Protein AF-A0A1B9YZN7-F1 (afdb_monomer)

Structure (mmCIF, N/CA/C/O backbone):
data_AF-A0A1B9YZN7-F1
#
_entry.id   AF-A0A1B9YZN7-F1
#
loop_
_atom_site.group_PDB
_atom_site.id
_atom_site.type_symbol
_atom_site.label_atom_id
_atom_site.label_alt_id
_atom_site.label_comp_id
_atom_site.label_asym_id
_atom_site.label_entity_id
_atom_site.label_seq_id
_atom_site.pdbx_PDB_ins_code
_atom_site.Cartn_x
_atom_site.Cartn_y
_atom_site.Cartn_z
_atom_site.occupancy
_atom_site.B_iso_or_equiv
_atom_site.auth_seq_id
_atom_site.auth_comp_id
_atom_site.auth_asym_id
_atom_site.auth_atom_id
_atom_site.pdbx_PDB_model_num
ATOM 1 N N . MET A 1 1 ? 17.356 -15.805 1.451 1.00 76.44 1 MET A N 1
ATOM 2 C CA . MET A 1 1 ? 18.321 -15.238 0.480 1.00 76.44 1 MET A CA 1
ATOM 3 C C . MET A 1 1 ? 18.837 -16.274 -0.509 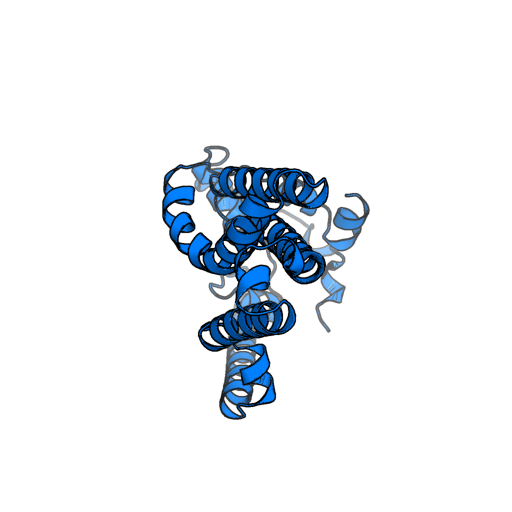1.00 76.44 1 MET A C 1
ATOM 5 O O . MET A 1 1 ? 18.525 -16.125 -1.678 1.00 76.44 1 MET A O 1
ATOM 9 N N . ALA A 1 2 ? 19.522 -17.347 -0.085 1.00 84.75 2 ALA A N 1
ATOM 10 C CA . ALA A 1 2 ? 19.992 -18.393 -1.012 1.00 84.75 2 ALA A CA 1
ATOM 11 C C . ALA A 1 2 ? 18.861 -19.012 -1.863 1.00 84.75 2 ALA A C 1
ATOM 13 O O . ALA A 1 2 ? 18.991 -19.108 -3.077 1.00 84.75 2 ALA A O 1
ATOM 14 N N . ALA A 1 3 ? 17.711 -19.319 -1.249 1.00 86.31 3 ALA A N 1
ATOM 15 C CA . ALA A 1 3 ? 16.525 -19.787 -1.973 1.00 86.31 3 ALA A CA 1
ATOM 16 C C . ALA A 1 3 ? 16.038 -18.788 -3.044 1.00 86.31 3 ALA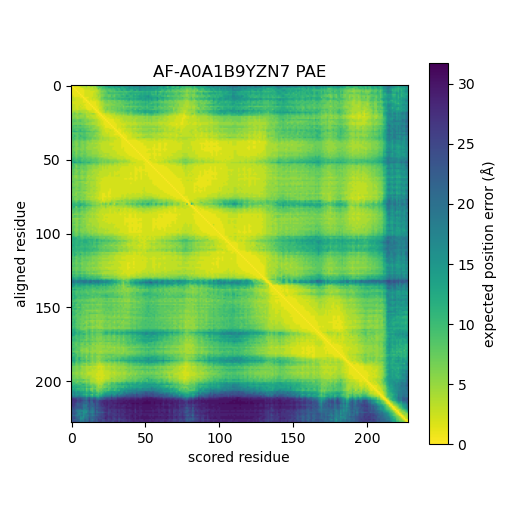 A C 1
ATOM 18 O O . ALA A 1 3 ? 15.678 -19.192 -4.142 1.00 86.31 3 ALA A O 1
ATOM 19 N N . CYS A 1 4 ? 16.086 -17.483 -2.761 1.00 78.94 4 CYS A N 1
ATOM 20 C CA . CYS A 1 4 ? 15.681 -16.454 -3.718 1.00 78.94 4 CYS A CA 1
ATOM 21 C C . CYS A 1 4 ? 16.637 -16.388 -4.915 1.00 78.94 4 CYS A C 1
ATOM 23 O O . CYS A 1 4 ? 16.181 -16.270 -6.041 1.00 78.94 4 CYS A O 1
ATOM 25 N N . VAL A 1 5 ? 17.947 -16.530 -4.695 1.00 83.50 5 VAL A N 1
ATOM 26 C CA . VAL A 1 5 ? 18.934 -16.584 -5.789 1.00 83.50 5 VAL A CA 1
ATOM 27 C C . VAL A 1 5 ? 18.731 -17.819 -6.666 1.00 83.50 5 VAL A C 1
ATOM 29 O O . VAL A 1 5 ? 18.842 -17.733 -7.883 1.00 83.50 5 VAL A O 1
ATOM 32 N N . ILE A 1 6 ? 18.388 -18.962 -6.070 1.00 82.88 6 ILE A N 1
ATOM 33 C CA . ILE A 1 6 ? 18.096 -20.188 -6.826 1.00 82.88 6 ILE A CA 1
ATOM 34 C C . ILE A 1 6 ? 16.842 -20.010 -7.694 1.00 82.88 6 ILE A C 1
ATOM 36 O O . ILE A 1 6 ? 16.842 -20.403 -8.856 1.00 82.88 6 ILE A O 1
ATOM 40 N N . VAL A 1 7 ? 15.784 -19.407 -7.143 1.00 81.06 7 VAL A N 1
ATOM 41 C CA . VAL A 1 7 ? 14.492 -19.252 -7.832 1.00 81.06 7 VAL A CA 1
ATOM 42 C C . VAL A 1 7 ? 14.519 -18.132 -8.876 1.00 81.06 7 VAL A C 1
ATOM 44 O O . VAL A 1 7 ? 14.006 -18.308 -9.979 1.00 81.06 7 VAL A O 1
ATOM 47 N N . PHE A 1 8 ? 15.105 -16.983 -8.540 1.00 74.06 8 PHE A N 1
ATOM 48 C CA . PHE A 1 8 ? 15.061 -15.766 -9.357 1.00 74.06 8 PHE A CA 1
ATOM 49 C C . PHE A 1 8 ? 16.351 -15.511 -10.152 1.00 74.06 8 PHE A C 1
ATOM 51 O O . PHE A 1 8 ? 16.378 -14.634 -11.011 1.00 74.06 8 PHE A O 1
ATOM 58 N N . GLY A 1 9 ? 17.404 -16.296 -9.917 1.00 78.12 9 GLY A N 1
ATOM 59 C CA . GLY A 1 9 ? 18.693 -16.179 -10.595 1.00 78.12 9 GLY A CA 1
ATOM 60 C C . GLY A 1 9 ? 19.709 -15.301 -9.861 1.00 78.12 9 GLY A C 1
ATOM 61 O O . GLY A 1 9 ? 19.439 -14.683 -8.830 1.00 78.12 9 GLY A O 1
ATOM 62 N N . THR A 1 10 ? 20.919 -15.244 -10.416 1.00 80.44 10 THR A N 1
ATOM 63 C CA . THR A 1 10 ? 22.083 -14.548 -9.840 1.00 80.44 10 THR A CA 1
ATOM 64 C C . THR A 1 10 ? 21.915 -13.030 -9.759 1.00 80.44 10 THR A C 1
ATOM 66 O O . THR A 1 10 ? 22.462 -12.415 -8.846 1.00 80.44 10 THR A O 1
ATOM 69 N N . ASN A 1 11 ? 21.104 -12.437 -10.641 1.00 74.31 11 ASN A N 1
ATOM 70 C CA . ASN A 1 11 ? 20.822 -10.997 -10.649 1.00 74.31 11 ASN A CA 1
ATOM 71 C C . ASN A 1 11 ? 19.900 -10.540 -9.510 1.00 74.31 11 ASN A C 1
ATOM 73 O O . ASN A 1 11 ? 19.873 -9.356 -9.192 1.00 74.31 11 ASN A O 1
ATOM 77 N N . PHE A 1 12 ? 19.243 -11.469 -8.806 1.00 76.62 12 PHE A N 1
ATOM 78 C CA . PHE A 1 12 ? 18.335 -11.142 -7.707 1.00 76.62 12 PHE A CA 1
ATOM 79 C C . PHE A 1 12 ? 18.976 -10.253 -6.628 1.00 76.62 12 PHE A C 1
ATOM 81 O O . PHE A 1 12 ? 18.352 -9.308 -6.159 1.00 76.62 12 PHE A O 1
ATOM 88 N N . ILE A 1 13 ? 20.218 -10.542 -6.217 1.00 83.69 13 ILE A N 1
ATOM 89 C CA . ILE A 1 13 ? 20.899 -9.761 -5.169 1.00 83.69 13 ILE A CA 1
ATOM 90 C C . ILE A 1 13 ? 21.306 -8.370 -5.676 1.00 83.69 13 ILE A C 1
ATOM 92 O O . ILE A 1 13 ? 20.974 -7.399 -4.997 1.00 83.69 13 ILE A O 1
ATOM 96 N N . PRO A 1 14 ? 21.975 -8.231 -6.840 1.00 78.56 14 PRO A N 1
ATOM 97 C CA . PRO A 1 14 ? 22.220 -6.923 -7.444 1.00 78.56 14 PRO A CA 1
ATOM 98 C C . PRO A 1 14 ? 20.962 -6.073 -7.640 1.00 78.56 14 PRO A C 1
ATOM 100 O O . PRO A 1 14 ? 21.033 -4.862 -7.460 1.00 78.56 14 PRO A O 1
ATOM 103 N N . ASP A 1 15 ? 19.831 -6.681 -7.994 1.00 77.19 15 ASP A N 1
ATOM 104 C CA . ASP A 1 15 ? 18.572 -5.959 -8.209 1.00 77.19 15 ASP A CA 1
ATOM 105 C C . ASP A 1 15 ? 17.922 -5.560 -6.876 1.00 77.19 15 ASP A C 1
ATOM 107 O O . ASP A 1 15 ? 17.418 -4.448 -6.728 1.00 77.19 15 ASP A O 1
ATOM 111 N N . LEU A 1 16 ? 18.009 -6.419 -5.853 1.00 81.38 16 LEU A N 1
ATOM 112 C CA . LEU A 1 16 ? 17.557 -6.100 -4.496 1.00 81.38 16 LEU A CA 1
ATOM 113 C C . LEU A 1 16 ? 18.374 -4.962 -3.864 1.00 81.38 16 LEU A C 1
ATOM 115 O O . LEU A 1 16 ? 17.828 -4.142 -3.126 1.00 81.38 16 LEU A O 1
ATOM 119 N N . LEU A 1 17 ? 19.678 -4.932 -4.143 1.00 84.69 17 LEU A N 1
ATOM 120 C CA . LEU A 1 17 ? 20.631 -3.940 -3.641 1.00 84.69 17 LEU A CA 1
ATOM 121 C C . LEU A 1 17 ? 20.874 -2.794 -4.630 1.00 84.69 17 LEU A C 1
ATOM 123 O O . LEU A 1 17 ?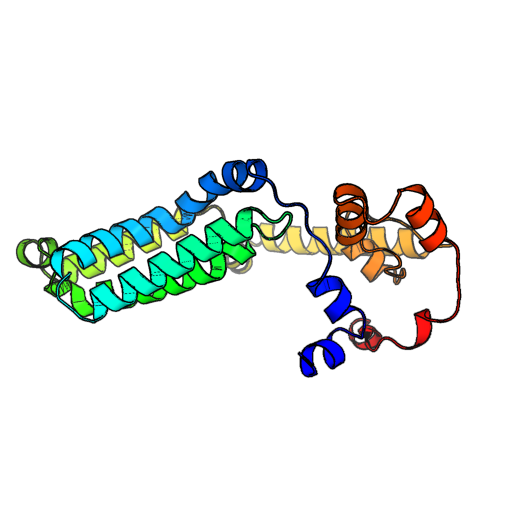 21.824 -2.029 -4.445 1.00 84.69 17 LEU A O 1
ATOM 127 N N . ALA A 1 18 ? 20.048 -2.676 -5.674 1.00 82.62 18 ALA A N 1
ATOM 128 C CA . ALA A 1 18 ? 20.167 -1.594 -6.634 1.00 82.62 18 ALA A CA 1
ATOM 129 C C . ALA A 1 18 ? 20.114 -0.243 -5.896 1.00 82.62 18 ALA A C 1
ATOM 131 O O . ALA A 1 18 ? 19.312 -0.079 -4.964 1.00 82.62 18 ALA A O 1
ATOM 132 N N . PRO A 1 19 ? 20.985 0.717 -6.264 1.00 86.81 19 PRO A N 1
ATOM 133 C CA . PRO A 1 19 ? 20.952 2.040 -5.662 1.00 86.81 19 PRO A CA 1
ATOM 134 C C . PRO A 1 19 ? 19.576 2.663 -5.893 1.00 86.81 19 PRO A C 1
ATOM 136 O O . PRO A 1 19 ? 18.916 2.362 -6.882 1.00 86.81 19 PRO A O 1
ATOM 139 N N . ARG A 1 20 ? 19.139 3.506 -4.956 1.00 87.69 20 ARG A N 1
ATOM 140 C CA . ARG A 1 20 ? 17.857 4.204 -5.053 1.00 87.69 20 ARG A CA 1
ATOM 141 C C . ARG A 1 20 ? 18.035 5.690 -4.849 1.00 87.69 20 ARG A C 1
ATOM 143 O O . ARG A 1 20 ? 18.782 6.115 -3.965 1.00 87.69 20 ARG A O 1
ATOM 150 N N . GLN A 1 21 ? 17.287 6.471 -5.606 1.00 91.94 21 GLN A N 1
ATOM 151 C CA . GLN A 1 21 ? 17.069 7.873 -5.340 1.00 91.94 21 GLN A CA 1
ATOM 152 C C . GLN A 1 21 ? 16.159 8.019 -4.115 1.00 91.94 21 GLN A C 1
ATOM 154 O O . GLN A 1 21 ? 15.051 7.478 -4.060 1.00 91.94 21 GLN A O 1
ATOM 159 N N . PHE A 1 22 ? 16.633 8.793 -3.140 1.00 92.19 22 PHE A N 1
ATOM 160 C CA . PHE A 1 22 ? 15.867 9.176 -1.961 1.00 92.19 22 PHE A CA 1
ATOM 161 C C . PHE A 1 22 ? 15.458 10.643 -2.074 1.00 92.19 22 PHE A C 1
ATOM 163 O O . PHE A 1 22 ? 16.312 11.514 -2.241 1.00 92.19 22 PHE A O 1
ATOM 170 N N . ALA A 1 23 ? 14.159 10.931 -1.989 1.00 92.31 23 ALA A N 1
ATOM 171 C CA . ALA A 1 23 ? 13.648 12.294 -2.098 1.00 92.31 23 ALA A CA 1
ATOM 172 C C . ALA A 1 23 ? 12.400 12.522 -1.236 1.00 92.31 23 ALA A C 1
ATOM 174 O O . ALA A 1 23 ? 11.544 11.652 -1.102 1.00 92.31 23 ALA A O 1
ATOM 175 N N . TRP A 1 24 ? 12.258 13.735 -0.698 1.00 93.94 24 TRP A N 1
ATOM 176 C CA . TRP A 1 24 ? 11.063 14.144 0.051 1.00 93.94 24 TRP A CA 1
ATOM 177 C C . TRP A 1 24 ? 9.808 14.245 -0.820 1.00 93.94 24 TRP A C 1
ATOM 179 O O . TRP A 1 24 ? 8.705 13.975 -0.346 1.00 93.94 24 TRP A O 1
ATOM 189 N N . SER A 1 25 ? 9.962 14.590 -2.101 1.00 92.75 25 SER A N 1
ATOM 190 C CA . SER A 1 25 ? 8.862 14.610 -3.073 1.00 92.75 25 SER A CA 1
ATOM 191 C C . SER A 1 25 ? 8.163 13.251 -3.173 1.00 92.75 25 SER A C 1
ATOM 193 O O . SER A 1 25 ? 6.937 13.195 -3.288 1.00 92.75 25 SER A O 1
ATOM 195 N N . ASN A 1 26 ? 8.915 12.155 -3.036 1.00 91.44 26 ASN A N 1
ATOM 196 C CA . ASN A 1 26 ? 8.366 10.803 -3.012 1.00 91.44 26 ASN A CA 1
ATOM 197 C C . ASN A 1 26 ? 7.421 10.608 -1.818 1.00 91.44 26 ASN A C 1
ATOM 199 O O . ASN A 1 26 ? 6.335 10.074 -1.981 1.00 91.44 26 ASN A O 1
ATOM 203 N N . VAL A 1 27 ? 7.752 11.123 -0.633 1.00 91.81 27 VAL A N 1
ATOM 204 C CA . VAL A 1 27 ? 6.861 11.041 0.537 1.00 91.81 27 VAL A CA 1
ATOM 205 C C . VAL A 1 27 ? 5.589 11.870 0.328 1.00 91.81 27 VAL A C 1
ATOM 207 O O . VAL A 1 27 ? 4.482 11.391 0.583 1.00 91.81 27 VAL A O 1
ATOM 210 N N . LEU A 1 28 ? 5.724 13.101 -0.175 1.00 91.50 28 LEU A N 1
ATOM 211 C CA . LEU A 1 28 ? 4.594 14.018 -0.370 1.00 91.50 28 LEU A CA 1
ATOM 212 C C . LEU A 1 28 ? 3.568 13.480 -1.373 1.00 91.50 28 LEU A C 1
ATOM 214 O O . LEU A 1 28 ? 2.365 13.569 -1.129 1.00 91.50 28 LEU A O 1
ATOM 218 N N . THR A 1 29 ? 4.032 12.866 -2.464 1.00 89.31 29 THR A N 1
ATOM 219 C CA . THR A 1 29 ? 3.146 12.232 -3.456 1.00 89.31 29 THR A CA 1
ATOM 220 C C . THR A 1 29 ? 2.417 11.007 -2.899 1.00 89.31 29 THR A C 1
ATOM 222 O O . THR A 1 29 ? 1.352 10.648 -3.403 1.00 89.31 29 THR A O 1
ATOM 225 N N . GLN A 1 30 ? 2.940 10.387 -1.834 1.00 90.19 30 GLN A N 1
ATOM 226 C CA . GLN A 1 30 ? 2.390 9.156 -1.268 1.00 90.19 30 GLN A CA 1
ATOM 227 C C . GLN A 1 30 ? 1.490 9.355 -0.045 1.00 90.19 30 GLN A C 1
ATOM 229 O O . GLN A 1 30 ? 0.655 8.493 0.235 1.00 90.19 30 GLN A O 1
ATOM 234 N N . ILE A 1 31 ? 1.576 10.494 0.649 1.00 89.50 31 ILE A N 1
ATOM 235 C CA . ILE A 1 31 ? 0.751 10.799 1.835 1.00 89.50 31 ILE A CA 1
ATOM 236 C C . ILE A 1 31 ? -0.745 10.609 1.571 1.00 89.50 31 ILE A C 1
ATOM 238 O O . ILE A 1 31 ? -1.451 10.040 2.407 1.00 89.50 31 ILE A O 1
ATOM 242 N N . GLY A 1 32 ? -1.223 11.010 0.389 1.00 88.06 32 GLY A N 1
ATOM 243 C CA . GLY A 1 32 ? -2.623 10.842 -0.001 1.00 88.06 32 GLY A CA 1
ATOM 244 C C . GLY A 1 32 ? -3.083 9.383 0.037 1.00 88.06 32 GLY A C 1
ATOM 245 O O . GLY A 1 32 ? -4.261 9.111 0.249 1.00 88.06 32 GLY A O 1
ATOM 246 N N . TYR A 1 33 ? -2.176 8.416 -0.084 1.00 87.25 33 TYR A N 1
ATOM 247 C CA . TYR A 1 33 ? -2.514 7.001 0.001 1.00 87.25 33 TYR A CA 1
ATOM 248 C C . TYR A 1 33 ? -2.668 6.474 1.437 1.00 87.25 33 TYR A C 1
ATOM 250 O O . TYR A 1 33 ? -3.125 5.342 1.600 1.00 87.25 33 TYR A O 1
ATOM 258 N N . LEU A 1 34 ? -2.363 7.251 2.483 1.00 89.62 34 LEU A N 1
ATOM 259 C CA . LEU A 1 34 ? -2.697 6.858 3.862 1.00 89.62 34 LEU A CA 1
ATOM 260 C C . LEU A 1 34 ? -4.205 6.878 4.126 1.00 89.62 34 LEU A C 1
ATOM 262 O O . LEU A 1 34 ? -4.671 6.174 5.020 1.00 89.62 34 LEU A O 1
ATOM 266 N N . GLN A 1 35 ? -4.989 7.599 3.314 1.00 90.25 35 GLN A N 1
ATOM 267 C CA . GLN A 1 35 ? -6.453 7.617 3.429 1.00 90.25 35 GLN A CA 1
ATOM 268 C C . GLN A 1 35 ? -7.071 6.209 3.351 1.00 90.25 35 GLN A C 1
ATOM 270 O O . GLN A 1 35 ? -8.111 5.947 3.950 1.00 90.25 35 GLN A O 1
ATOM 275 N N . TRP A 1 36 ? -6.402 5.278 2.661 1.00 87.31 36 TRP A N 1
ATOM 276 C CA . TRP A 1 36 ? -6.833 3.885 2.525 1.00 87.31 36 TRP A CA 1
ATOM 277 C C . TRP A 1 36 ? -6.758 3.117 3.852 1.00 87.31 36 TRP A C 1
ATOM 279 O O . TRP A 1 36 ? -7.532 2.189 4.061 1.00 87.31 36 TRP A O 1
ATOM 289 N N . SER A 1 37 ? -5.886 3.548 4.765 1.00 92.00 37 SER A N 1
ATOM 290 C CA . SER A 1 37 ? -5.697 2.972 6.101 1.00 92.00 37 SER A CA 1
ATOM 291 C C . SER A 1 37 ? -6.343 3.808 7.214 1.00 92.00 37 SER A C 1
ATOM 293 O O . SER A 1 37 ? -6.392 3.369 8.363 1.00 92.00 37 SER A O 1
ATOM 295 N N . ALA A 1 38 ? -6.850 5.004 6.894 1.00 93.25 38 ALA A N 1
ATOM 296 C CA . ALA A 1 38 ? -7.320 5.976 7.879 1.00 93.25 38 ALA A CA 1
ATOM 297 C C . ALA A 1 38 ? -8.483 5.452 8.731 1.00 93.25 38 ALA A C 1
ATOM 299 O O . ALA A 1 38 ? -8.447 5.587 9.949 1.00 93.25 38 ALA A O 1
ATOM 300 N N . LEU A 1 39 ? -9.483 4.803 8.121 1.00 95.62 39 LEU A N 1
ATOM 301 C CA . LEU A 1 39 ? -10.617 4.247 8.867 1.00 95.62 39 LEU A CA 1
ATOM 302 C C . LEU A 1 39 ? -10.162 3.194 9.888 1.00 95.62 39 LEU A C 1
ATOM 304 O O . LEU A 1 39 ? -10.563 3.250 11.048 1.00 95.62 39 LEU A O 1
ATOM 308 N N . ALA A 1 40 ? -9.293 2.268 9.473 1.00 96.50 40 ALA A N 1
ATOM 309 C CA . ALA A 1 40 ? -8.748 1.243 10.357 1.00 96.50 40 ALA A CA 1
ATOM 310 C C . ALA A 1 40 ? -7.969 1.865 11.525 1.00 96.50 40 ALA A C 1
ATOM 312 O O . ALA A 1 40 ? -8.160 1.474 12.677 1.00 96.50 40 ALA A O 1
ATOM 313 N N . LEU A 1 41 ? -7.146 2.876 11.229 1.00 97.00 41 LEU A N 1
ATOM 314 C CA . LEU A 1 41 ? -6.384 3.613 12.231 1.00 97.00 41 LEU A CA 1
ATOM 315 C C . LEU A 1 41 ? -7.301 4.340 13.223 1.00 97.00 41 LEU A C 1
ATOM 317 O O . LEU A 1 41 ? -7.047 4.279 14.419 1.00 97.00 41 LEU A O 1
ATOM 321 N N . VAL A 1 42 ? -8.376 4.982 12.756 1.00 96.94 42 VAL A N 1
ATOM 322 C CA . VAL A 1 42 ? -9.344 5.687 13.614 1.00 96.94 42 VAL A CA 1
ATOM 323 C C . VAL A 1 42 ? -10.081 4.719 14.534 1.00 96.94 42 VAL A C 1
ATOM 325 O O . VAL A 1 42 ? -10.168 4.978 15.733 1.00 96.94 42 VAL A O 1
ATOM 328 N N . ILE A 1 43 ? -10.581 3.598 14.002 1.00 96.50 43 ILE A N 1
ATOM 329 C CA . ILE A 1 43 ? -11.277 2.572 14.795 1.00 96.50 43 ILE A CA 1
ATOM 330 C C . ILE A 1 43 ? -10.352 2.041 15.893 1.00 96.50 43 ILE A C 1
ATOM 332 O O . ILE A 1 43 ? -10.727 2.020 17.067 1.00 96.50 43 ILE A O 1
ATOM 336 N N . TRP A 1 44 ? -9.133 1.650 15.517 1.00 97.69 44 TRP A N 1
ATOM 337 C CA . TRP A 1 44 ? -8.144 1.154 16.466 1.00 97.69 44 TRP A CA 1
ATOM 338 C C . TRP A 1 44 ? -7.763 2.217 17.504 1.00 97.69 44 TRP A C 1
ATOM 340 O O . TRP A 1 44 ? -7.783 1.930 18.699 1.00 97.69 44 TRP A O 1
ATOM 350 N N . ALA A 1 45 ? -7.458 3.447 17.081 1.00 96.81 45 ALA A N 1
ATOM 351 C CA . ALA A 1 45 ? -7.022 4.516 17.976 1.00 96.81 45 ALA A CA 1
ATOM 352 C C . ALA A 1 45 ? -8.113 4.893 18.986 1.00 96.81 45 ALA A C 1
ATOM 354 O O . ALA A 1 45 ? -7.815 5.102 20.162 1.00 96.81 45 ALA A O 1
ATOM 355 N N . ALA A 1 46 ? -9.376 4.925 18.548 1.00 95.19 46 ALA A N 1
ATOM 356 C CA . ALA A 1 46 ? -10.513 5.176 19.423 1.00 95.19 46 ALA A CA 1
ATOM 357 C C . ALA A 1 46 ? -10.593 4.131 20.542 1.00 95.19 46 ALA A C 1
ATOM 359 O O . ALA A 1 46 ? -10.721 4.498 21.705 1.00 95.19 46 ALA A O 1
ATOM 360 N N . TRP A 1 47 ? -10.461 2.841 20.222 1.00 96.12 47 TRP A N 1
ATOM 361 C CA . TRP A 1 47 ? -10.429 1.778 21.230 1.00 96.12 47 TRP A CA 1
ATOM 362 C C . TRP A 1 47 ? -9.177 1.840 22.114 1.00 96.12 47 TRP A C 1
ATOM 364 O O . TRP A 1 47 ? -9.288 1.826 23.342 1.00 96.12 47 TRP A O 1
ATOM 374 N N . ALA A 1 48 ? -7.994 1.962 21.508 1.00 96.19 48 ALA A N 1
ATOM 375 C CA . ALA A 1 48 ? -6.714 1.962 22.209 1.00 96.19 48 ALA A CA 1
ATOM 376 C C . ALA A 1 48 ? -6.598 3.121 23.208 1.00 96.19 48 ALA A C 1
ATOM 378 O O . ALA A 1 48 ? -5.937 2.975 24.232 1.00 96.19 48 ALA A O 1
ATOM 379 N N . PHE A 1 49 ? -7.268 4.250 22.956 1.00 95.75 49 PHE A N 1
ATOM 380 C CA . PHE A 1 49 ? -7.346 5.364 23.898 1.00 95.75 49 PHE A CA 1
ATOM 381 C C . PHE A 1 49 ? -8.039 4.974 25.214 1.00 95.75 49 PHE A C 1
ATOM 383 O O . PHE A 1 49 ? -7.560 5.335 26.293 1.00 95.75 49 PHE A O 1
ATOM 390 N N . PHE A 1 50 ? -9.129 4.203 25.140 1.00 94.62 50 PHE A N 1
ATOM 391 C CA . PHE A 1 50 ? -9.873 3.746 26.318 1.00 94.62 50 PHE A CA 1
ATOM 392 C C . PHE A 1 50 ? -9.216 2.536 26.999 1.00 94.62 50 PHE A C 1
ATOM 394 O O . PHE A 1 50 ? -9.194 2.487 28.226 1.00 94.62 50 PHE A O 1
ATOM 401 N N . ASP A 1 51 ? -8.598 1.620 26.243 1.00 94.69 51 ASP A N 1
ATOM 402 C CA . ASP A 1 51 ? -7.890 0.442 26.787 1.00 94.69 51 ASP A CA 1
ATOM 403 C C . ASP A 1 51 ? -6.359 0.637 26.886 1.00 94.69 51 ASP A C 1
ATOM 405 O O . ASP A 1 51 ? -5.593 -0.330 26.887 1.00 94.69 51 ASP A O 1
ATOM 409 N N . ARG A 1 52 ? -5.879 1.889 26.980 1.00 93.50 52 ARG A N 1
ATOM 410 C CA . ARG A 1 52 ? -4.442 2.263 26.911 1.00 93.50 52 ARG A CA 1
ATOM 411 C C . ARG A 1 52 ? -3.542 1.604 27.960 1.00 93.50 52 ARG A C 1
ATOM 413 O O . ARG A 1 52 ? -2.325 1.532 27.791 1.00 93.50 52 ARG A O 1
ATOM 420 N N . GLY A 1 53 ? -4.124 1.155 29.071 1.00 94.75 53 GLY A N 1
ATOM 421 C CA . GLY A 1 53 ? -3.401 0.457 30.135 1.00 94.75 53 GLY A CA 1
ATOM 422 C C . GLY A 1 53 ? -3.050 -0.990 29.778 1.00 94.75 53 GLY A C 1
ATOM 423 O O . GLY A 1 53 ? -2.075 -1.528 30.314 1.00 94.75 53 GLY A O 1
ATOM 424 N N . SER A 1 54 ? -3.807 -1.604 28.866 1.00 96.56 54 SER A N 1
ATOM 425 C CA . SER A 1 54 ? -3.662 -3.010 28.503 1.00 96.56 54 SER A CA 1
ATOM 426 C C . SER A 1 54 ? -2.378 -3.290 27.721 1.00 96.56 54 SER A C 1
ATOM 428 O O . SER A 1 54 ? -1.844 -2.442 27.003 1.00 96.56 54 SER A O 1
ATOM 430 N N . GLN A 1 55 ? -1.892 -4.529 27.820 1.00 97.38 55 GLN A N 1
ATOM 431 C CA . GLN A 1 55 ? -0.767 -4.991 27.001 1.00 97.38 55 GLN A CA 1
ATOM 432 C C . GLN A 1 55 ? -1.118 -5.008 25.508 1.00 97.38 55 GLN A C 1
ATOM 434 O O . GLN A 1 55 ? -0.267 -4.703 24.679 1.00 97.38 55 GLN A O 1
ATOM 439 N N . ALA A 1 56 ? -2.378 -5.289 25.162 1.00 96.69 56 ALA A N 1
ATOM 440 C CA . ALA A 1 56 ? -2.843 -5.293 23.778 1.00 96.69 56 ALA A CA 1
ATOM 441 C C . ALA A 1 56 ? -2.764 -3.895 23.138 1.00 96.69 56 ALA A C 1
ATOM 443 O O . ALA A 1 56 ? -2.246 -3.756 22.027 1.00 96.69 56 ALA A O 1
ATOM 444 N N . ALA A 1 57 ? -3.214 -2.850 23.842 1.00 96.81 57 ALA A N 1
ATOM 445 C CA . ALA A 1 57 ? -3.117 -1.475 23.355 1.00 96.81 57 ALA A CA 1
ATOM 446 C C . ALA A 1 57 ? -1.655 -1.023 23.218 1.00 96.81 57 ALA A C 1
ATOM 448 O O . ALA A 1 57 ? -1.286 -0.441 22.202 1.00 96.81 57 ALA A O 1
ATOM 449 N N . LYS A 1 58 ? -0.793 -1.356 24.188 1.00 97.81 58 LYS A N 1
ATOM 450 C CA . LYS A 1 58 ? 0.646 -1.036 24.130 1.00 97.81 58 LYS A CA 1
ATOM 451 C C . LYS A 1 58 ?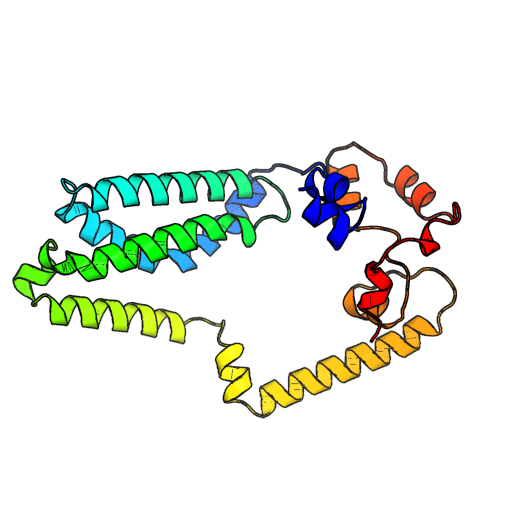 1.355 -1.739 22.974 1.00 97.81 58 LYS A C 1
ATOM 453 O O . LYS A 1 58 ? 2.091 -1.096 22.231 1.00 97.81 58 LYS A O 1
ATOM 458 N N . PHE A 1 59 ? 1.107 -3.038 22.802 1.00 97.88 59 PHE A N 1
ATOM 459 C CA . PHE A 1 59 ? 1.665 -3.824 21.703 1.00 97.88 59 PHE A CA 1
ATOM 460 C C . PHE A 1 59 ? 1.247 -3.250 20.350 1.00 97.88 59 PHE A C 1
ATOM 462 O O . PHE A 1 59 ? 2.100 -2.981 19.511 1.00 97.88 59 PHE A O 1
ATOM 469 N N . THR A 1 60 ? -0.053 -3.021 20.150 1.00 97.88 60 THR A N 1
ATOM 470 C CA . THR A 1 60 ? -0.558 -2.497 18.874 1.00 97.88 60 THR A CA 1
ATOM 471 C C . THR A 1 60 ? -0.092 -1.073 18.608 1.00 97.88 60 THR A C 1
ATOM 473 O O . THR A 1 60 ? 0.254 -0.778 17.472 1.00 97.88 60 THR A O 1
ATOM 476 N N . ALA A 1 61 ? 0.018 -0.216 19.628 1.00 97.94 61 ALA A N 1
ATOM 477 C CA . ALA A 1 61 ? 0.569 1.131 19.473 1.00 97.94 61 ALA A CA 1
ATOM 478 C C . ALA A 1 61 ? 2.032 1.105 19.022 1.00 97.94 61 ALA A C 1
ATOM 480 O O . ALA A 1 61 ? 2.398 1.819 18.090 1.00 97.94 61 ALA A O 1
ATOM 481 N N . LEU A 1 62 ? 2.855 0.249 19.635 1.00 98.06 62 LEU A N 1
ATOM 482 C CA . LEU A 1 62 ? 4.246 0.076 19.226 1.00 98.06 62 LEU A CA 1
ATOM 483 C C . LEU A 1 62 ? 4.340 -0.514 17.814 1.00 98.06 62 LEU A C 1
ATOM 485 O O . LEU A 1 62 ? 5.067 0.009 16.977 1.00 98.06 62 LEU A O 1
ATOM 489 N N . HIS A 1 63 ? 3.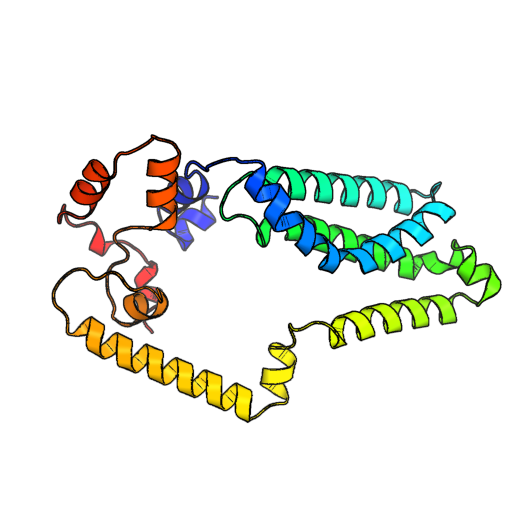587 -1.578 17.538 1.00 98.12 63 HIS A N 1
ATOM 490 C CA . HIS A 1 63 ? 3.621 -2.281 16.259 1.00 98.12 63 HIS A CA 1
ATOM 491 C C . HIS A 1 63 ? 3.154 -1.375 15.109 1.00 98.12 63 HIS A C 1
ATOM 493 O O . HIS A 1 63 ? 3.861 -1.238 14.115 1.00 98.12 63 HIS A O 1
ATOM 499 N N . ILE A 1 64 ? 2.004 -0.705 15.249 1.00 98.31 64 ILE A N 1
ATOM 500 C CA . ILE A 1 64 ? 1.477 0.237 14.248 1.00 98.31 64 ILE A CA 1
ATOM 501 C C . ILE A 1 64 ? 2.403 1.448 14.110 1.00 98.31 64 ILE A C 1
ATOM 503 O O . ILE A 1 64 ? 2.655 1.886 12.991 1.00 98.31 64 ILE A O 1
ATOM 507 N N . GLY A 1 65 ? 2.955 1.964 15.213 1.00 97.75 65 GLY A N 1
ATOM 508 C CA . GLY A 1 65 ? 3.913 3.070 15.187 1.00 97.75 65 GLY A CA 1
ATOM 509 C C . GLY A 1 65 ? 5.189 2.731 14.412 1.00 97.75 65 GLY A C 1
ATOM 510 O O . GLY A 1 65 ? 5.601 3.499 13.544 1.00 97.75 65 GLY A O 1
ATOM 511 N N . LEU A 1 66 ? 5.781 1.560 14.664 1.00 98.12 66 LEU A N 1
ATOM 512 C CA . LEU A 1 66 ? 6.950 1.069 13.927 1.00 98.12 66 LEU A CA 1
ATOM 513 C C . LEU A 1 66 ? 6.622 0.794 12.456 1.00 98.12 66 LEU A C 1
ATOM 515 O O . LEU A 1 66 ? 7.399 1.166 11.577 1.00 98.12 66 LEU A O 1
ATOM 519 N N . ALA A 1 67 ? 5.465 0.201 12.165 1.00 97.50 67 ALA A N 1
ATOM 520 C CA . ALA A 1 67 ? 5.022 -0.050 10.797 1.00 97.50 67 ALA A CA 1
ATOM 521 C C . ALA A 1 67 ? 4.769 1.256 10.017 1.00 97.50 67 ALA A C 1
ATOM 523 O O . ALA A 1 67 ? 5.112 1.367 8.844 1.00 97.50 67 ALA A O 1
ATOM 524 N N . LEU A 1 68 ? 4.231 2.289 10.672 1.00 96.44 68 LEU A N 1
ATOM 525 C CA . LEU A 1 68 ? 4.070 3.615 10.074 1.00 96.44 68 LEU A CA 1
ATOM 526 C C . LEU A 1 68 ? 5.426 4.291 9.838 1.00 96.44 68 LEU A C 1
ATOM 528 O O . LEU A 1 68 ? 5.658 4.834 8.760 1.00 96.44 68 LEU A O 1
ATOM 532 N N . ALA A 1 69 ? 6.333 4.238 10.816 1.00 96.50 69 ALA A N 1
ATOM 533 C CA . ALA A 1 69 ? 7.667 4.818 10.688 1.00 96.50 69 ALA A CA 1
ATOM 534 C C . ALA A 1 69 ? 8.468 4.157 9.556 1.00 96.50 69 ALA A C 1
ATOM 536 O O . ALA A 1 69 ? 9.067 4.851 8.737 1.00 96.50 69 ALA A O 1
ATOM 537 N N . THR A 1 70 ? 8.433 2.826 9.466 1.00 95.56 70 THR A N 1
ATOM 538 C CA . THR A 1 70 ? 9.081 2.070 8.383 1.00 95.56 70 THR A CA 1
ATOM 539 C C . THR A 1 70 ? 8.426 2.329 7.030 1.00 95.56 70 THR A C 1
ATOM 541 O O . THR A 1 70 ? 9.147 2.490 6.049 1.00 95.56 70 THR A O 1
ATOM 544 N N . CYS A 1 71 ? 7.097 2.454 6.962 1.00 95.12 71 CYS A N 1
ATOM 545 C CA . CYS A 1 71 ? 6.386 2.865 5.749 1.00 95.12 71 CYS A CA 1
ATOM 546 C C . CYS A 1 71 ? 6.862 4.239 5.255 1.00 95.12 71 CYS A C 1
ATOM 548 O O . CYS A 1 71 ? 7.215 4.388 4.085 1.00 95.12 71 CYS A O 1
ATOM 550 N N . ILE A 1 72 ? 6.913 5.239 6.142 1.00 94.44 72 ILE A N 1
ATOM 551 C CA . ILE A 1 72 ? 7.364 6.596 5.799 1.00 94.44 72 ILE A CA 1
ATOM 552 C C . ILE A 1 72 ? 8.835 6.583 5.378 1.00 94.44 72 ILE A C 1
ATOM 554 O O . ILE A 1 72 ? 9.179 7.201 4.375 1.00 94.44 72 ILE A O 1
ATOM 558 N N . LEU A 1 73 ? 9.695 5.856 6.099 1.00 94.44 73 LEU A N 1
ATOM 559 C CA . LEU A 1 73 ? 11.116 5.743 5.769 1.00 94.44 73 LEU A CA 1
ATOM 560 C C . LEU A 1 73 ? 11.333 5.093 4.394 1.00 94.44 73 LEU A C 1
ATOM 562 O O . LEU A 1 73 ? 12.157 5.561 3.612 1.00 94.44 73 LEU A O 1
ATOM 566 N N . GLN A 1 74 ? 10.572 4.047 4.072 1.00 93.44 74 GLN A N 1
ATOM 567 C CA . GLN A 1 74 ? 10.640 3.401 2.764 1.00 93.44 74 GLN A CA 1
ATOM 568 C C . GLN A 1 74 ? 10.157 4.328 1.644 1.00 93.44 74 GLN A C 1
ATOM 570 O O . GLN A 1 74 ? 10.750 4.322 0.571 1.00 93.44 74 GLN A O 1
ATOM 575 N N . TRP A 1 75 ? 9.151 5.176 1.878 1.00 94.44 75 TRP A N 1
ATOM 576 C CA . TRP A 1 75 ? 8.640 6.114 0.870 1.00 94.44 75 TRP A CA 1
ATOM 577 C C . TRP A 1 75 ? 9.620 7.173 0.389 1.00 94.44 75 TRP A C 1
ATOM 579 O O . TRP A 1 75 ? 9.374 7.769 -0.656 1.00 94.44 75 TRP A O 1
ATOM 589 N N . PHE A 1 76 ? 10.727 7.402 1.089 1.00 93.62 76 PHE A N 1
ATOM 590 C CA . PHE A 1 76 ? 11.788 8.228 0.524 1.00 93.62 76 PHE A CA 1
ATOM 591 C C . PHE A 1 76 ? 12.385 7.588 -0.730 1.00 93.62 76 PHE A C 1
ATOM 593 O O . PHE A 1 76 ? 12.722 8.310 -1.667 1.00 93.62 76 PHE A O 1
ATOM 600 N N . GLY A 1 77 ? 12.492 6.257 -0.762 1.00 91.56 77 GLY A N 1
ATOM 601 C CA . GLY A 1 77 ? 13.006 5.514 -1.903 1.00 91.56 77 GLY A CA 1
ATOM 602 C C . GLY A 1 77 ? 12.025 5.514 -3.073 1.00 91.56 77 GLY A C 1
ATOM 603 O O . GLY A 1 77 ? 10.825 5.277 -2.913 1.00 91.56 77 GLY A O 1
ATOM 604 N N . HIS A 1 78 ? 12.537 5.744 -4.276 1.00 90.12 78 HIS A N 1
ATOM 605 C CA . HIS A 1 78 ? 11.745 5.630 -5.493 1.00 90.12 78 HIS A CA 1
ATOM 606 C C . HIS A 1 78 ? 11.327 4.165 -5.757 1.00 90.12 78 HIS A C 1
ATOM 608 O O . HIS A 1 78 ? 12.052 3.218 -5.433 1.00 90.12 78 HIS A O 1
ATOM 614 N N . GLY A 1 79 ? 10.111 3.957 -6.277 1.00 84.12 79 GLY A N 1
ATOM 615 C CA . GLY A 1 79 ? 9.604 2.641 -6.697 1.00 84.12 79 GLY A CA 1
ATOM 616 C C . GLY A 1 79 ? 9.151 1.669 -5.590 1.00 84.12 79 GLY A C 1
ATOM 617 O O . GLY A 1 79 ? 8.785 0.539 -5.898 1.00 84.12 79 GLY A O 1
ATOM 618 N N . VAL A 1 80 ? 9.138 2.057 -4.307 1.00 84.31 80 VAL A N 1
ATOM 619 C CA . VAL A 1 80 ? 8.694 1.194 -3.172 1.00 84.31 80 VAL A CA 1
ATOM 620 C C . VAL A 1 80 ? 7.306 1.536 -2.625 1.00 84.31 80 VAL A C 1
ATOM 622 O O . VAL A 1 80 ? 6.862 0.985 -1.623 1.00 84.31 80 VAL A O 1
ATOM 625 N N . PHE A 1 81 ? 6.575 2.408 -3.312 1.00 83.75 81 PHE A N 1
ATOM 626 C CA . PHE A 1 81 ? 5.367 3.069 -2.817 1.00 83.75 81 PHE A CA 1
ATOM 627 C C . PHE A 1 81 ? 4.277 2.136 -2.273 1.00 83.75 81 PHE A C 1
ATOM 629 O O . PHE A 1 81 ? 3.828 2.287 -1.134 1.00 83.75 81 PHE A O 1
ATOM 636 N N . GLY A 1 82 ? 3.830 1.177 -3.091 1.00 80.19 82 GLY A N 1
ATOM 637 C CA . GLY A 1 82 ? 2.777 0.234 -2.712 1.00 80.19 82 GLY A CA 1
ATOM 638 C C . GLY A 1 82 ? 3.228 -0.715 -1.604 1.00 80.19 82 GLY A C 1
ATOM 639 O O . GLY A 1 82 ? 2.513 -0.889 -0.619 1.00 80.19 82 GLY A O 1
ATOM 640 N N . ASN A 1 83 ? 4.437 -1.257 -1.747 1.00 85.69 83 ASN A N 1
ATOM 641 C CA . ASN A 1 83 ? 4.998 -2.274 -0.858 1.00 85.69 83 ASN A CA 1
ATOM 642 C C . ASN A 1 83 ? 5.332 -1.722 0.532 1.00 85.69 83 ASN A C 1
ATOM 644 O O . ASN A 1 83 ? 5.115 -2.408 1.524 1.00 85.69 83 ASN A O 1
ATOM 648 N N . ALA A 1 84 ? 5.761 -0.462 0.619 1.00 90.25 84 ALA A N 1
ATOM 649 C CA . ALA A 1 84 ? 6.091 0.201 1.879 1.00 90.25 84 ALA A CA 1
ATOM 650 C C . ALA A 1 84 ? 4.921 0.238 2.880 1.00 90.25 84 ALA A C 1
ATOM 652 O O . ALA A 1 84 ? 5.138 0.275 4.086 1.00 90.25 84 ALA A O 1
ATOM 653 N N . LYS A 1 85 ? 3.671 0.201 2.397 1.00 92.88 85 LYS A N 1
ATOM 654 C CA . LYS A 1 85 ? 2.471 0.203 3.251 1.00 92.88 85 LYS A CA 1
ATOM 655 C C . LYS A 1 85 ? 2.099 -1.170 3.799 1.00 92.88 85 LYS A C 1
ATOM 657 O O . LYS A 1 85 ? 1.211 -1.246 4.645 1.00 92.88 85 LYS A O 1
ATOM 662 N N . LEU A 1 86 ? 2.686 -2.247 3.286 1.00 92.38 86 LEU A N 1
ATOM 663 C CA . LEU A 1 86 ? 2.188 -3.599 3.530 1.00 92.38 86 LEU A CA 1
ATOM 664 C C . LEU A 1 86 ? 2.297 -3.966 5.017 1.00 92.38 86 LEU A C 1
ATOM 666 O O . LEU A 1 86 ? 1.317 -4.426 5.600 1.00 92.38 86 LEU A O 1
ATOM 670 N N . ASP A 1 87 ? 3.413 -3.615 5.657 1.00 94.44 87 ASP A N 1
ATOM 671 C CA . ASP A 1 87 ? 3.602 -3.792 7.102 1.00 94.44 87 ASP A CA 1
ATOM 672 C C . ASP A 1 87 ? 2.575 -2.997 7.918 1.00 94.44 87 ASP A C 1
ATOM 674 O O . ASP A 1 87 ? 2.005 -3.512 8.879 1.00 94.44 87 ASP A O 1
ATOM 678 N N . LEU A 1 88 ? 2.268 -1.760 7.509 1.00 96.38 88 LEU A N 1
ATOM 679 C CA . LEU A 1 88 ? 1.254 -0.931 8.168 1.00 96.38 88 LEU A CA 1
ATOM 680 C C . LEU A 1 88 ? -0.151 -1.531 8.032 1.00 96.38 88 LEU A C 1
ATOM 682 O O . LEU A 1 88 ? -0.926 -1.510 8.987 1.00 96.38 88 LEU A O 1
ATOM 686 N N . ILE A 1 89 ? -0.488 -2.083 6.866 1.00 95.25 89 ILE A N 1
ATOM 687 C CA . ILE A 1 89 ? -1.776 -2.750 6.636 1.00 95.25 89 ILE A CA 1
ATOM 688 C C . ILE A 1 89 ? -1.901 -3.985 7.536 1.00 95.25 89 ILE A C 1
ATOM 690 O O . ILE A 1 89 ? -2.933 -4.160 8.184 1.00 95.25 89 ILE A O 1
ATOM 694 N N . LEU A 1 90 ? -0.853 -4.808 7.626 1.00 96.19 90 LEU A N 1
ATOM 695 C CA . LEU A 1 90 ? -0.833 -5.985 8.499 1.00 96.19 90 LEU A CA 1
ATOM 696 C C . LEU A 1 90 ? -0.940 -5.596 9.979 1.00 96.19 90 LEU A C 1
ATOM 698 O O . LEU A 1 90 ? -1.755 -6.161 10.711 1.00 96.19 90 LEU A O 1
ATOM 702 N N . ALA A 1 91 ? -0.187 -4.581 10.404 1.00 97.94 91 ALA A N 1
ATOM 703 C CA . ALA A 1 91 ? -0.240 -4.029 11.753 1.00 97.94 91 ALA A CA 1
ATOM 704 C C . ALA A 1 91 ? -1.654 -3.570 12.137 1.00 97.94 91 ALA A C 1
ATOM 706 O O . ALA A 1 91 ? -2.157 -3.891 13.217 1.00 97.94 91 ALA A O 1
ATOM 707 N N . LEU A 1 92 ? -2.315 -2.840 11.236 1.00 97.94 92 LEU A N 1
ATOM 708 C CA . LEU A 1 92 ? -3.678 -2.355 11.432 1.00 97.94 92 LEU A CA 1
ATOM 709 C C . LEU A 1 92 ? -4.700 -3.490 11.433 1.00 97.94 92 LEU A C 1
ATOM 711 O O . LEU A 1 92 ? -5.626 -3.448 12.237 1.00 97.94 92 LEU A O 1
ATOM 715 N N . ALA A 1 93 ? -4.534 -4.519 10.600 1.00 97.50 93 ALA A N 1
ATOM 716 C CA . ALA A 1 93 ? -5.404 -5.694 10.617 1.00 97.50 93 ALA A CA 1
ATOM 717 C C . ALA A 1 93 ? -5.346 -6.419 11.974 1.00 97.50 93 ALA A C 1
ATOM 719 O O . ALA A 1 93 ? -6.388 -6.749 12.546 1.00 97.50 93 ALA A O 1
ATOM 720 N N . ILE A 1 94 ? -4.145 -6.586 12.540 1.00 98.00 94 ILE A N 1
ATOM 721 C CA . ILE A 1 94 ? -3.958 -7.126 13.897 1.00 98.00 94 ILE A CA 1
ATOM 722 C C . ILE A 1 94 ? -4.609 -6.200 14.937 1.00 98.00 94 ILE A C 1
ATOM 724 O O . ILE A 1 94 ? -5.339 -6.665 15.816 1.00 98.00 94 ILE A O 1
ATOM 728 N N . GLY A 1 95 ? -4.392 -4.886 14.820 1.00 97.81 95 GLY A N 1
ATOM 729 C CA . GLY A 1 95 ? -4.995 -3.875 15.691 1.00 97.81 95 GLY A CA 1
ATOM 730 C C . GLY A 1 95 ? -6.525 -3.902 15.682 1.00 97.81 95 GLY A C 1
ATOM 731 O O . GLY A 1 95 ? -7.148 -3.838 16.743 1.00 97.81 95 GLY A O 1
ATOM 732 N N . LEU A 1 96 ? -7.139 -4.066 14.510 1.00 97.88 96 LEU A N 1
ATOM 733 C CA . LEU A 1 96 ? -8.585 -4.211 14.350 1.00 97.88 96 LEU A CA 1
ATOM 734 C C . LEU A 1 96 ? -9.103 -5.517 14.953 1.00 97.88 96 LEU A C 1
ATOM 736 O O . LEU A 1 96 ? -10.119 -5.494 15.642 1.00 97.88 96 LEU A O 1
ATOM 740 N N . GLY A 1 97 ? -8.401 -6.636 14.756 1.00 97.44 97 GLY A N 1
ATOM 741 C CA . GLY A 1 97 ? -8.765 -7.911 15.378 1.00 97.44 97 GLY A CA 1
ATOM 742 C C . GLY A 1 97 ? -8.783 -7.823 16.907 1.00 97.44 97 GLY A C 1
ATOM 743 O O . GLY A 1 97 ? -9.732 -8.271 17.553 1.00 97.44 97 GLY A O 1
ATOM 744 N N . LEU A 1 98 ? -7.779 -7.165 17.494 1.00 97.00 98 LEU A N 1
ATOM 745 C CA . LEU A 1 98 ? -7.726 -6.919 18.937 1.00 97.00 98 LEU A CA 1
ATOM 746 C C . LEU A 1 98 ? -8.808 -5.943 19.406 1.00 97.00 98 LEU A C 1
ATOM 748 O O . LEU A 1 98 ? -9.448 -6.206 20.422 1.00 97.00 98 LEU A O 1
ATOM 752 N N . THR A 1 99 ? -9.056 -4.876 18.644 1.00 96.94 99 THR A N 1
ATOM 753 C CA . THR A 1 99 ? -10.136 -3.912 18.908 1.00 96.94 99 THR A CA 1
ATOM 754 C C . THR A 1 99 ? -11.495 -4.606 18.936 1.00 96.94 99 THR A C 1
ATOM 756 O O . THR A 1 99 ? -12.265 -4.428 19.875 1.00 96.94 99 THR A O 1
ATOM 759 N N . PHE A 1 100 ? -11.777 -5.453 17.944 1.00 97.25 100 PHE A N 1
ATOM 760 C CA . PHE A 1 100 ? -13.008 -6.234 17.864 1.00 97.25 100 PHE A CA 1
ATOM 761 C C . PHE A 1 100 ? -13.173 -7.173 19.056 1.00 97.25 100 PHE A C 1
ATOM 763 O O . PHE A 1 100 ? -14.240 -7.224 19.675 1.00 97.25 100 PHE A O 1
ATOM 770 N N . ASN A 1 101 ? -12.110 -7.909 19.389 1.00 96.81 101 ASN A N 1
ATOM 771 C CA . ASN A 1 101 ? -12.139 -8.877 20.474 1.00 96.81 101 ASN A CA 1
ATOM 772 C C . ASN A 1 101 ? -12.337 -8.199 21.835 1.00 96.81 101 ASN A C 1
ATOM 774 O O . ASN A 1 101 ? -13.099 -8.714 22.641 1.00 96.81 101 ASN A O 1
ATOM 778 N N . ARG A 1 102 ? -11.717 -7.031 22.047 1.00 95.44 102 ARG A N 1
ATOM 779 C CA . ARG A 1 102 ? -11.702 -6.287 23.319 1.00 95.44 102 ARG A CA 1
ATOM 780 C C . ARG A 1 102 ? -12.620 -5.061 23.331 1.00 95.44 102 ARG A C 1
ATOM 782 O O . ARG A 1 102 ? -12.364 -4.083 24.040 1.00 95.44 102 ARG A O 1
ATOM 789 N N . MET A 1 103 ? -13.663 -5.080 22.507 1.00 94.81 103 MET A N 1
ATOM 790 C CA . MET A 1 103 ? -14.577 -3.955 22.292 1.00 94.81 103 MET A CA 1
ATOM 791 C C . MET A 1 103 ? -15.259 -3.491 23.590 1.00 94.81 103 MET A C 1
ATOM 793 O O . MET A 1 103 ? -15.595 -2.314 23.724 1.00 94.81 103 MET A O 1
ATOM 797 N N . GLU A 1 104 ? -15.427 -4.388 24.563 1.00 94.44 104 GLU A N 1
ATOM 798 C CA . GLU A 1 104 ? -15.988 -4.126 25.890 1.00 94.44 104 GLU A CA 1
ATOM 799 C C . GLU A 1 104 ? -15.229 -3.067 26.697 1.00 94.44 104 GLU A C 1
ATOM 801 O O . GLU A 1 104 ? -15.836 -2.396 27.526 1.00 94.44 104 GLU A O 1
ATOM 806 N N . ALA A 1 105 ? -13.938 -2.861 26.422 1.00 91.75 105 ALA A N 1
ATOM 807 C CA . ALA A 1 105 ? -13.141 -1.818 27.066 1.00 91.75 105 ALA A CA 1
ATOM 808 C C . ALA A 1 105 ? -13.428 -0.407 26.511 1.00 91.75 105 ALA A C 1
ATOM 810 O O . ALA A 1 105 ? -12.942 0.586 27.050 1.00 91.75 105 ALA A O 1
ATOM 811 N N . SER A 1 106 ? -14.205 -0.292 25.428 1.00 91.69 106 SER A N 1
ATOM 812 C CA . SER A 1 106 ? -14.551 1.001 24.842 1.00 91.69 106 SER A CA 1
ATOM 813 C C . SER A 1 106 ? -15.713 1.673 25.578 1.00 91.69 106 SER A C 1
ATOM 815 O O . SER A 1 106 ? -16.715 1.053 25.937 1.00 91.69 106 SER A O 1
ATOM 817 N N . TRP A 1 107 ? -15.630 2.996 25.718 1.00 92.06 107 TRP A N 1
ATOM 818 C CA . TRP A 1 107 ? -16.730 3.803 26.254 1.00 92.06 107 TRP A CA 1
ATOM 819 C C . TRP A 1 107 ? -18.018 3.674 25.427 1.00 92.06 107 TRP A C 1
ATOM 821 O O . TRP A 1 107 ? -19.123 3.692 25.970 1.00 92.06 107 TRP A O 1
ATOM 831 N N . LEU A 1 108 ? -17.884 3.521 24.107 1.00 89.56 108 LEU A N 1
ATOM 832 C CA . LEU A 1 108 ? -19.027 3.405 23.208 1.00 89.56 108 LEU A CA 1
ATOM 833 C C . LEU A 1 108 ? -19.776 2.084 23.433 1.00 89.56 108 LEU A C 1
ATOM 835 O O . LEU A 1 108 ? -21.007 2.087 23.481 1.00 89.56 108 LEU A O 1
ATOM 839 N N . ALA A 1 109 ? -19.053 0.982 23.659 1.00 92.81 109 ALA A N 1
ATOM 840 C CA . ALA A 1 109 ? -19.654 -0.309 23.981 1.00 92.81 109 ALA A CA 1
ATOM 841 C C . ALA A 1 109 ? -20.400 -0.291 25.318 1.00 92.81 109 ALA A C 1
ATOM 843 O O . ALA A 1 109 ? -21.450 -0.924 25.424 1.00 92.81 109 ALA A O 1
ATOM 844 N N . ALA A 1 110 ? -19.927 0.482 26.301 1.00 91.81 110 ALA A N 1
ATOM 845 C CA . ALA A 1 110 ? -20.638 0.670 27.565 1.00 91.81 110 ALA A CA 1
ATOM 846 C C . ALA A 1 110 ? -22.000 1.374 27.390 1.00 91.81 110 ALA A C 1
ATOM 848 O O . ALA A 1 110 ? -22.901 1.171 28.200 1.00 91.81 110 ALA A O 1
ATOM 849 N N . ARG A 1 111 ? -22.175 2.185 26.333 1.00 93.50 111 ARG A N 1
ATOM 850 C CA . ARG A 1 111 ? -23.423 2.923 26.057 1.00 93.50 111 ARG A CA 1
ATOM 851 C C . ARG A 1 111 ? -24.349 2.233 25.062 1.00 93.50 111 ARG A C 1
ATOM 853 O O . ARG A 1 111 ? -25.561 2.254 25.241 1.00 93.50 111 ARG A O 1
ATOM 860 N N . LEU A 1 112 ? -23.794 1.677 23.989 1.00 94.06 112 LEU A N 1
ATOM 861 C CA . LEU A 1 112 ? -24.564 1.122 22.872 1.00 94.06 112 LEU A CA 1
ATOM 862 C C . LEU A 1 112 ? -24.675 -0.406 22.921 1.00 94.06 112 LEU A C 1
ATOM 864 O O . LEU A 1 112 ? -25.532 -0.972 22.240 1.00 94.06 112 LEU A O 1
ATOM 868 N N . GLY A 1 113 ? -23.846 -1.058 23.736 1.00 96.06 113 GLY A N 1
ATOM 869 C CA . GLY A 1 113 ? -23.687 -2.504 23.789 1.00 96.06 113 GLY A CA 1
ATOM 870 C C . GLY A 1 113 ? -22.560 -2.995 22.878 1.00 96.06 113 GLY A C 1
ATOM 871 O O . GLY A 1 113 ? -22.402 -2.542 21.744 1.00 96.06 113 GLY A O 1
ATOM 872 N N . VAL A 1 114 ? -21.800 -3.975 23.373 1.00 95.94 114 VAL A N 1
ATOM 873 C CA . VAL A 1 114 ? -20.628 -4.564 22.697 1.00 95.94 114 VAL A CA 1
ATOM 874 C C . VAL A 1 114 ? -20.959 -5.057 21.287 1.00 95.94 114 VAL A C 1
ATOM 876 O O . VAL A 1 114 ? -20.246 -4.727 20.341 1.00 95.94 114 VAL A O 1
ATOM 879 N N . ASN A 1 115 ? -22.060 -5.800 21.133 1.00 97.06 115 ASN A N 1
ATOM 880 C CA . ASN A 1 115 ? -22.448 -6.376 19.843 1.00 97.06 115 ASN A CA 1
ATOM 881 C C . ASN A 1 115 ? -22.768 -5.293 18.809 1.00 97.06 115 ASN A C 1
ATOM 883 O O . ASN A 1 115 ? -22.264 -5.361 17.698 1.00 97.06 115 ASN A O 1
ATOM 887 N N . ARG A 1 116 ? -23.483 -4.227 19.194 1.00 96.44 116 ARG A N 1
ATOM 888 C CA . ARG A 1 116 ? -23.790 -3.127 18.267 1.00 96.44 116 ARG A CA 1
ATOM 889 C C . ARG A 1 116 ? -22.534 -2.393 17.806 1.00 96.44 116 ARG A C 1
ATOM 891 O O . ARG A 1 116 ? -22.451 -2.006 16.647 1.00 96.44 116 ARG A O 1
ATOM 898 N N . CYS A 1 117 ? -21.549 -2.211 18.686 1.00 96.19 117 CYS A N 1
ATOM 899 C CA . CYS A 1 117 ? -20.266 -1.619 18.304 1.00 96.19 117 CYS A CA 1
ATOM 900 C C . CYS A 1 117 ? -19.469 -2.526 17.359 1.00 96.19 117 CYS A C 1
ATOM 902 O O . CYS A 1 117 ? -18.884 -2.033 16.397 1.00 96.19 117 CYS A O 1
ATOM 904 N N . ARG A 1 118 ? -19.479 -3.843 17.595 1.00 96.69 118 ARG A N 1
ATOM 905 C CA . ARG A 1 118 ? -18.882 -4.839 16.693 1.00 96.69 118 ARG A CA 1
ATOM 906 C C . ARG A 1 118 ? -19.553 -4.829 15.318 1.00 96.69 118 ARG A C 1
ATOM 908 O O . ARG A 1 118 ? -18.851 -4.742 14.314 1.00 96.69 118 ARG A O 1
ATOM 915 N N . ASP A 1 119 ? -20.882 -4.825 15.278 1.00 97.25 119 ASP A N 1
ATOM 916 C CA . ASP A 1 119 ? -21.661 -4.756 14.040 1.00 97.25 119 ASP A CA 1
ATOM 917 C C . ASP A 1 119 ? -21.382 -3.451 13.291 1.00 97.25 119 ASP A C 1
ATOM 919 O O . ASP A 1 119 ? -21.084 -3.473 12.100 1.00 97.25 119 ASP A O 1
ATOM 923 N N . ALA A 1 120 ? -21.384 -2.311 13.989 1.00 96.44 120 ALA A N 1
ATOM 924 C CA . ALA A 1 120 ? -21.061 -1.013 13.401 1.00 96.44 120 ALA A CA 1
ATOM 925 C C . ALA A 1 120 ? -19.638 -0.976 12.823 1.00 96.44 120 ALA A C 1
ATOM 927 O O . ALA A 1 120 ? -19.428 -0.420 11.746 1.00 96.44 120 ALA A O 1
ATOM 928 N N . MET A 1 121 ? -18.668 -1.595 13.503 1.00 96.50 121 MET A N 1
ATOM 929 C CA . MET A 1 121 ? -17.296 -1.720 13.010 1.00 96.50 121 MET A CA 1
ATOM 930 C C . MET A 1 121 ? -17.244 -2.536 11.712 1.00 96.50 121 MET A C 1
ATOM 932 O O . MET A 1 121 ? -16.627 -2.100 10.741 1.00 96.50 121 MET A O 1
ATOM 936 N N . ILE A 1 122 ? -17.918 -3.690 11.672 1.00 96.94 122 ILE A N 1
ATOM 937 C CA . ILE A 1 122 ? -18.008 -4.538 10.474 1.00 96.94 122 ILE A CA 1
ATOM 938 C C . ILE A 1 122 ? -18.685 -3.772 9.335 1.00 96.94 122 ILE A C 1
ATOM 940 O O . ILE A 1 122 ? -18.145 -3.721 8.234 1.00 96.94 122 ILE A O 1
ATOM 944 N N . VAL A 1 123 ? -19.825 -3.129 9.599 1.00 97.00 123 VAL A N 1
ATOM 945 C CA . VAL A 1 123 ? -20.559 -2.331 8.609 1.00 97.00 123 VAL A CA 1
ATOM 946 C C . VAL A 1 123 ? -19.684 -1.206 8.061 1.00 97.00 123 VAL A C 1
ATOM 948 O O . VAL A 1 123 ? -19.626 -1.035 6.849 1.00 97.00 123 VAL A O 1
ATOM 951 N N . ALA A 1 124 ? -18.949 -0.479 8.905 1.00 95.81 124 ALA A N 1
ATOM 952 C CA . ALA A 1 124 ? -18.047 0.579 8.453 1.00 95.81 124 ALA A CA 1
ATOM 953 C C . ALA A 1 124 ? -16.931 0.045 7.536 1.00 95.81 124 ALA A C 1
ATOM 955 O O . ALA A 1 124 ? -16.639 0.646 6.500 1.00 95.81 124 ALA A O 1
ATOM 956 N N . LEU A 1 125 ? -16.330 -1.099 7.882 1.00 94.06 125 LEU A N 1
ATOM 957 C CA . LEU A 1 125 ? -15.290 -1.736 7.068 1.00 94.06 125 LEU A CA 1
ATOM 958 C C . LEU A 1 125 ? -15.844 -2.270 5.740 1.00 94.06 125 LEU A C 1
ATOM 960 O O . LEU A 1 125 ? -15.210 -2.085 4.702 1.00 94.06 125 LEU A O 1
ATOM 964 N N . LEU A 1 126 ? -17.037 -2.870 5.748 1.00 92.44 126 LEU A N 1
ATOM 965 C CA . LEU A 1 126 ? -17.718 -3.329 4.536 1.00 92.44 126 LEU A CA 1
ATOM 966 C C . LEU A 1 126 ? -18.110 -2.157 3.639 1.00 92.44 126 LEU A C 1
ATOM 968 O O . LEU A 1 126 ? -17.831 -2.192 2.447 1.00 92.44 126 LEU A O 1
ATOM 972 N N . LEU A 1 127 ? -18.690 -1.092 4.195 1.00 92.31 127 LEU A N 1
ATOM 973 C CA . LEU A 1 127 ? -18.998 0.124 3.443 1.00 92.31 127 LEU A CA 1
ATOM 974 C C . LEU A 1 127 ? -17.737 0.697 2.805 1.00 92.31 127 LEU A C 1
ATOM 976 O O . LEU A 1 127 ? -17.750 1.035 1.626 1.00 92.31 127 LEU A O 1
ATOM 980 N N . ARG A 1 128 ? -16.616 0.742 3.534 1.00 90.56 128 ARG A N 1
ATOM 981 C CA . ARG A 1 128 ? -15.345 1.161 2.943 1.00 90.56 128 ARG A CA 1
ATOM 982 C C . ARG A 1 128 ? -14.879 0.215 1.836 1.00 90.56 128 ARG A C 1
ATOM 984 O O . ARG A 1 128 ? -14.331 0.692 0.844 1.00 90.56 128 ARG A O 1
ATOM 991 N N . LEU A 1 129 ? -15.052 -1.093 1.982 1.00 86.38 1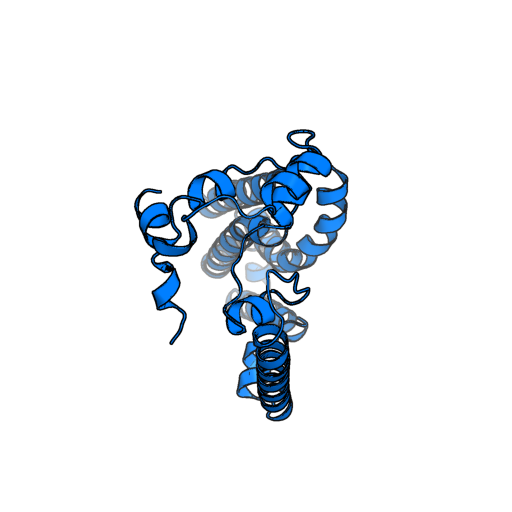29 LEU A N 1
ATOM 992 C CA . LEU A 1 129 ? -14.726 -2.048 0.923 1.00 86.38 129 LEU A CA 1
ATOM 993 C C . LEU A 1 129 ? -15.581 -1.796 -0.329 1.00 86.38 129 LEU A C 1
ATOM 995 O O . LEU A 1 129 ? -15.037 -1.741 -1.427 1.00 86.38 129 LEU A O 1
ATOM 999 N N . PHE A 1 130 ? -16.884 -1.559 -0.165 1.00 85.25 130 PHE A N 1
ATOM 1000 C CA . PHE A 1 130 ? -17.799 -1.277 -1.273 1.00 85.25 130 PHE A CA 1
ATOM 1001 C C . PHE A 1 130 ? -17.527 0.066 -1.951 1.00 85.25 130 PHE A C 1
ATOM 1003 O O . PHE A 1 130 ? -17.558 0.148 -3.172 1.00 85.25 130 PHE A O 1
ATOM 1010 N N . LEU A 1 131 ? -17.201 1.102 -1.180 1.00 85.69 131 LEU A N 1
ATOM 1011 C CA . LEU A 1 131 ? -16.820 2.417 -1.704 1.00 85.69 131 LEU A CA 1
ATOM 1012 C C . LEU A 1 131 ? -15.387 2.441 -2.266 1.00 85.69 131 LEU A C 1
ATOM 1014 O O . LEU A 1 131 ? -14.925 3.468 -2.755 1.00 85.69 131 LEU A O 1
ATOM 1018 N N . SER A 1 132 ? -14.654 1.331 -2.163 1.00 80.81 132 SER A N 1
ATOM 1019 C CA . SER A 1 132 ? -13.330 1.178 -2.754 1.00 80.81 132 SER A CA 1
ATOM 1020 C C . SER A 1 132 ? -13.439 0.912 -4.248 1.00 80.81 132 SER A C 1
ATOM 1022 O O . SER A 1 132 ? -14.051 -0.073 -4.644 1.00 80.81 132 SER A O 1
ATOM 1024 N N . ASP A 1 133 ? -12.702 1.661 -5.061 1.00 67.06 133 ASP A N 1
ATOM 1025 C CA . ASP A 1 133 ? -12.629 1.465 -6.519 1.00 67.06 133 ASP A CA 1
ATOM 1026 C C . ASP A 1 133 ? -11.788 0.234 -6.941 1.00 67.06 133 ASP A C 1
ATOM 1028 O O . ASP A 1 133 ? -11.270 0.138 -8.046 1.00 67.06 133 ASP A O 1
ATOM 1032 N N . ARG A 1 134 ? -11.579 -0.718 -6.022 1.00 68.06 134 ARG A N 1
ATOM 1033 C CA . ARG A 1 134 ? -10.725 -1.904 -6.207 1.00 68.06 134 ARG A CA 1
ATOM 1034 C C . ARG A 1 134 ? -11.527 -3.181 -6.017 1.00 68.06 134 ARG A C 1
ATOM 1036 O O . ARG A 1 134 ? -11.258 -3.966 -5.111 1.00 68.06 134 ARG A O 1
ATOM 1043 N N . GLN A 1 135 ? -12.540 -3.355 -6.857 1.00 80.38 135 GLN A N 1
ATOM 1044 C CA . GLN A 1 135 ? -13.439 -4.510 -6.827 1.00 80.38 135 GLN A CA 1
ATOM 1045 C C . GLN A 1 135 ? -13.118 -5.550 -7.902 1.00 80.38 135 GLN A C 1
ATOM 1047 O O . GLN A 1 135 ? -13.984 -6.335 -8.263 1.00 80.38 135 GLN A O 1
ATOM 1052 N N . GLU A 1 136 ? -11.885 -5.593 -8.406 1.00 84.38 136 GLU A N 1
ATOM 1053 C CA . GLU A 1 136 ? -11.471 -6.481 -9.503 1.00 84.38 136 GLU A CA 1
ATOM 1054 C C . GLU A 1 136 ? -11.884 -7.944 -9.276 1.00 84.38 136 GLU A C 1
ATOM 1056 O O . GLU A 1 136 ? -12.422 -8.570 -10.182 1.00 84.38 136 GLU A O 1
ATOM 1061 N N . THR A 1 137 ? -11.745 -8.476 -8.055 1.00 84.88 137 THR A N 1
ATOM 1062 C CA . THR A 1 137 ? -12.189 -9.844 -7.725 1.00 84.88 137 THR A CA 1
ATOM 1063 C C . THR A 1 137 ? -13.706 -10.013 -7.827 1.00 84.88 137 THR A C 1
ATOM 1065 O O . THR A 1 137 ? -14.185 -11.032 -8.319 1.00 84.88 137 THR A O 1
ATOM 1068 N N . ALA A 1 138 ? -14.479 -9.023 -7.375 1.00 84.81 138 ALA A N 1
ATOM 1069 C CA . ALA A 1 138 ? -15.933 -9.062 -7.488 1.00 84.81 138 ALA A CA 1
ATOM 1070 C C . ALA A 1 138 ? -16.366 -8.904 -8.951 1.00 84.81 138 ALA A C 1
ATOM 1072 O O . ALA A 1 138 ? -17.213 -9.659 -9.413 1.00 84.81 138 ALA A O 1
ATOM 1073 N N . LEU A 1 139 ? -15.735 -8.001 -9.704 1.00 88.44 139 LEU A N 1
ATOM 1074 C CA . LEU A 1 139 ? -15.966 -7.822 -11.138 1.00 88.44 139 LEU A CA 1
ATOM 1075 C C . LEU A 1 139 ? -15.626 -9.092 -11.924 1.00 88.44 139 LEU A C 1
ATOM 1077 O O . LEU A 1 139 ? -16.392 -9.488 -12.796 1.00 88.44 139 LEU A O 1
ATOM 1081 N N . LEU A 1 140 ? -14.548 -9.792 -11.566 1.00 90.44 140 LEU A N 1
ATOM 1082 C CA . LEU A 1 140 ? -14.177 -11.069 -12.172 1.00 90.44 140 LEU A CA 1
ATOM 1083 C C . LEU A 1 140 ? -15.267 -12.134 -11.996 1.00 90.44 140 LEU A C 1
ATOM 1085 O O . LEU A 1 140 ? -15.532 -12.901 -12.922 1.00 90.44 140 LEU A O 1
ATOM 1089 N N . LEU A 1 141 ? -15.916 -12.183 -10.829 1.00 90.88 141 LEU A N 1
ATOM 1090 C CA . LEU A 1 141 ? -16.983 -13.144 -10.535 1.00 90.88 141 LEU A CA 1
ATOM 1091 C C . LEU A 1 141 ? -18.343 -12.710 -11.096 1.00 90.88 141 LEU A C 1
ATOM 1093 O O . LEU A 1 141 ? -19.095 -13.545 -11.600 1.00 90.88 141 LEU A O 1
ATOM 1097 N N . LEU A 1 142 ? -18.654 -11.417 -11.046 1.00 92.88 142 LEU A N 1
ATOM 1098 C CA . LEU A 1 142 ? -20.007 -10.898 -11.251 1.00 92.88 142 LEU A CA 1
ATOM 1099 C C . LEU A 1 142 ? -20.226 -10.231 -12.614 1.00 92.88 142 LEU A C 1
ATOM 1101 O O . LEU A 1 142 ? -21.363 -10.220 -13.071 1.00 92.88 142 LEU A O 1
ATOM 1105 N N . SER A 1 143 ? -19.188 -9.711 -13.279 1.00 93.75 143 SER A N 1
ATOM 1106 C CA . SER A 1 143 ? -19.318 -8.994 -14.558 1.00 93.75 143 SER A CA 1
ATOM 1107 C C . SER A 1 143 ? -18.804 -9.832 -15.737 1.00 93.75 143 SER A C 1
ATOM 1109 O O . SER A 1 143 ? -17.594 -10.044 -15.884 1.00 93.75 143 SER A O 1
ATOM 1111 N N . PRO A 1 144 ? -19.703 -10.306 -16.622 1.00 95.56 144 PRO A N 1
ATOM 1112 C CA . PRO A 1 144 ? -19.320 -10.891 -17.903 1.00 95.56 144 PRO A CA 1
ATOM 1113 C C . PRO A 1 144 ? -18.491 -9.938 -18.769 1.00 95.56 144 PRO A C 1
ATOM 1115 O O . PRO A 1 144 ? -17.559 -10.383 -19.434 1.00 95.56 144 PRO A O 1
ATOM 1118 N N . GLU A 1 145 ? -18.790 -8.641 -18.735 1.00 95.38 145 GLU A N 1
ATOM 1119 C CA . GLU A 1 145 ? -18.117 -7.605 -19.523 1.00 95.38 145 GLU A CA 1
ATOM 1120 C C . GLU A 1 145 ? -16.666 -7.431 -19.082 1.00 95.38 145 GLU A C 1
ATOM 1122 O O . GLU A 1 145 ? -15.772 -7.344 -19.921 1.00 95.38 145 GLU A O 1
ATOM 1127 N N . PHE A 1 146 ? -16.412 -7.443 -17.770 1.00 93.81 146 PHE A N 1
ATOM 1128 C CA . PHE A 1 146 ? -15.057 -7.403 -17.230 1.00 93.81 146 PHE A CA 1
ATOM 1129 C C . PHE A 1 146 ? -14.255 -8.646 -17.634 1.00 93.81 146 PHE A C 1
ATOM 1131 O O . PHE A 1 146 ? -13.113 -8.538 -18.065 1.00 93.81 146 PHE A O 1
ATOM 1138 N N . ARG A 1 147 ? -14.852 -9.843 -17.585 1.00 95.19 147 ARG A N 1
ATOM 1139 C CA . ARG A 1 147 ? -14.184 -11.056 -18.093 1.00 95.19 147 ARG A CA 1
ATOM 1140 C C . ARG A 1 147 ? -13.895 -10.970 -19.592 1.00 95.19 147 ARG A C 1
ATOM 1142 O O . ARG A 1 147 ? -12.809 -11.340 -20.030 1.00 95.19 147 ARG A O 1
ATOM 1149 N N . ALA A 1 148 ? -14.843 -10.459 -20.375 1.00 96.25 148 ALA A N 1
ATOM 1150 C CA . ALA A 1 148 ? -14.656 -10.256 -21.806 1.00 96.25 148 ALA A CA 1
ATOM 1151 C C . ALA A 1 148 ? -13.534 -9.243 -22.099 1.00 96.25 148 ALA A C 1
ATOM 1153 O O . ALA A 1 148 ? -12.741 -9.471 -23.010 1.00 96.25 148 ALA A O 1
ATOM 1154 N N . SER A 1 149 ? -13.410 -8.168 -21.312 1.00 95.00 149 SER A N 1
ATOM 1155 C CA . SER A 1 149 ? -12.336 -7.179 -21.475 1.00 95.00 149 SER A CA 1
ATOM 1156 C C . SER A 1 149 ? -10.957 -7.737 -21.116 1.00 95.00 149 SER A C 1
ATOM 1158 O O . SER A 1 149 ? -9.978 -7.408 -21.790 1.00 95.00 149 SER A O 1
ATOM 1160 N N . LEU A 1 150 ? -10.868 -8.629 -20.122 1.00 93.50 150 LEU A N 1
ATOM 1161 C CA . LEU A 1 150 ? -9.636 -9.363 -19.820 1.00 93.50 150 LEU A CA 1
ATOM 1162 C C . LEU A 1 150 ? -9.226 -10.263 -20.989 1.00 93.50 150 LEU A C 1
ATOM 1164 O O . LEU A 1 150 ? -8.079 -10.195 -21.425 1.00 93.50 150 LEU A O 1
ATOM 1168 N N . HIS A 1 151 ? -10.162 -11.033 -21.553 1.00 94.94 151 HIS A N 1
ATOM 1169 C CA . HIS A 1 151 ? -9.885 -11.858 -22.734 1.00 94.94 151 HIS A CA 1
ATOM 1170 C C . HIS A 1 151 ? -9.488 -11.021 -23.954 1.00 94.94 151 HIS A C 1
ATOM 1172 O O . HIS A 1 151 ? -8.546 -11.369 -24.662 1.00 94.94 151 HIS A O 1
ATOM 1178 N N . ALA A 1 152 ? -10.156 -9.892 -24.195 1.00 96.31 152 ALA A N 1
ATOM 1179 C CA . ALA A 1 152 ? -9.773 -8.975 -25.265 1.00 96.31 152 ALA A CA 1
ATOM 1180 C C . ALA A 1 152 ? -8.358 -8.410 -25.050 1.00 96.31 152 ALA A C 1
ATOM 1182 O O . ALA A 1 152 ? -7.561 -8.358 -25.985 1.00 96.31 152 ALA A O 1
ATOM 1183 N N . SER A 1 153 ? -8.015 -8.040 -23.813 1.00 94.06 153 SER A N 1
ATOM 1184 C CA . SER A 1 153 ? -6.678 -7.546 -23.464 1.00 94.06 153 SER A CA 1
ATOM 1185 C C . SER A 1 153 ? -5.604 -8.616 -23.658 1.00 94.06 153 SER A C 1
ATOM 1187 O O . SER A 1 153 ? -4.542 -8.327 -24.206 1.00 94.06 153 SER A O 1
ATOM 1189 N N . GLU A 1 154 ? -5.885 -9.859 -23.269 1.00 94.62 154 GLU A N 1
ATOM 1190 C CA . GLU A 1 154 ? -5.011 -11.006 -23.519 1.00 94.62 154 GLU A CA 1
ATOM 1191 C C . GLU A 1 154 ? -4.775 -11.205 -25.022 1.00 94.62 154 GLU A C 1
ATOM 1193 O O . GLU A 1 154 ? -3.628 -11.300 -25.461 1.00 94.62 154 GLU A O 1
ATOM 1198 N N . LEU A 1 155 ? -5.837 -11.194 -25.834 1.00 96.12 155 LEU A N 1
ATOM 1199 C CA . LEU A 1 155 ? -5.729 -11.317 -27.289 1.00 96.12 155 LEU A CA 1
ATOM 1200 C C . LEU A 1 155 ? -4.906 -10.182 -27.910 1.00 96.12 155 LEU A C 1
ATOM 1202 O O . LEU A 1 155 ? -4.097 -10.444 -28.806 1.00 96.12 155 LEU A O 1
ATOM 1206 N N . ASN A 1 156 ? -5.063 -8.951 -27.421 1.00 95.81 156 ASN A N 1
ATOM 1207 C CA . ASN A 1 156 ? -4.267 -7.806 -27.864 1.00 95.81 156 ASN A CA 1
ATOM 1208 C C . ASN A 1 156 ? -2.782 -8.010 -27.540 1.00 95.81 156 ASN A C 1
ATOM 1210 O O . ASN A 1 156 ? -1.950 -7.926 -28.442 1.00 95.81 156 ASN A O 1
ATOM 1214 N N . VAL A 1 157 ? -2.452 -8.392 -26.300 1.00 95.81 157 VAL A N 1
ATOM 1215 C CA . VAL A 1 157 ? -1.070 -8.696 -25.887 1.00 95.81 157 VAL A CA 1
ATOM 1216 C C . VAL A 1 157 ? -0.467 -9.803 -26.750 1.00 95.81 157 VAL A C 1
ATOM 1218 O O . VAL A 1 157 ? 0.667 -9.675 -27.205 1.00 95.81 157 VAL A O 1
ATOM 1221 N N . MET A 1 158 ? -1.212 -10.879 -27.015 1.00 96.31 158 MET A N 1
ATOM 1222 C CA . MET A 1 158 ? -0.735 -11.989 -27.847 1.00 96.31 158 MET A CA 1
ATOM 1223 C C . MET A 1 158 ? -0.524 -11.570 -29.304 1.00 96.31 158 MET A C 1
ATOM 1225 O O . MET A 1 158 ? 0.426 -12.014 -29.947 1.00 96.31 158 MET A O 1
ATOM 1229 N N . THR A 1 159 ? -1.397 -10.717 -29.834 1.00 96.81 159 THR A N 1
ATOM 1230 C CA . THR A 1 159 ? -1.296 -10.214 -31.209 1.00 96.81 159 THR A CA 1
ATOM 1231 C C . THR A 1 159 ? -0.085 -9.302 -31.368 1.00 96.81 159 THR A C 1
ATOM 1233 O O . THR A 1 159 ? 0.727 -9.519 -32.269 1.00 96.81 159 THR A O 1
ATOM 1236 N N . GLU A 1 160 ? 0.104 -8.354 -30.450 1.00 95.81 160 GLU A N 1
ATOM 1237 C CA . GLU A 1 160 ? 1.293 -7.500 -30.413 1.00 95.81 160 GLU A CA 1
ATOM 1238 C C . GLU A 1 160 ? 2.569 -8.326 -30.226 1.00 95.81 160 GLU A C 1
ATOM 1240 O O . GLU A 1 160 ? 3.554 -8.115 -30.933 1.00 95.81 160 GLU A O 1
ATOM 1245 N N . ALA A 1 161 ? 2.546 -9.328 -29.345 1.00 96.38 161 ALA A N 1
ATOM 1246 C CA . ALA A 1 161 ? 3.696 -10.191 -29.100 1.00 96.38 161 ALA A CA 1
ATOM 1247 C C . ALA A 1 161 ? 4.128 -10.956 -30.358 1.00 96.38 161 ALA A C 1
ATOM 1249 O O . ALA A 1 161 ? 5.325 -11.086 -30.608 1.00 96.38 161 ALA A O 1
ATOM 1250 N N . ARG A 1 162 ? 3.186 -11.422 -31.192 1.00 96.25 162 ARG A N 1
ATOM 1251 C CA . ARG A 1 162 ? 3.515 -12.068 -32.477 1.00 96.25 162 ARG A CA 1
ATOM 1252 C C . ARG A 1 162 ? 4.192 -11.105 -33.447 1.00 96.25 162 ARG A C 1
ATOM 1254 O O . ARG A 1 162 ? 5.162 -11.491 -34.094 1.00 96.25 162 ARG A O 1
ATOM 1261 N N . ALA A 1 163 ? 3.709 -9.866 -33.533 1.00 94.75 163 ALA A N 1
ATOM 1262 C CA . ALA A 1 163 ? 4.334 -8.847 -34.371 1.00 94.75 163 ALA A CA 1
ATOM 1263 C C . ALA A 1 163 ? 5.758 -8.528 -33.882 1.00 94.75 163 ALA A C 1
ATOM 1265 O O . ALA A 1 163 ? 6.702 -8.534 -34.668 1.00 94.75 163 ALA A O 1
ATOM 1266 N N . VAL A 1 164 ? 5.935 -8.352 -32.570 1.00 95.00 164 VAL A N 1
ATOM 1267 C CA . VAL A 1 164 ? 7.241 -8.088 -31.947 1.00 95.00 164 VAL A CA 1
ATOM 1268 C C . VAL A 1 164 ? 8.205 -9.268 -32.106 1.00 95.00 164 VAL A C 1
ATOM 1270 O O . VAL A 1 164 ? 9.404 -9.060 -32.298 1.00 95.00 164 VAL A O 1
ATOM 1273 N N . ALA A 1 165 ? 7.709 -10.506 -32.061 1.00 94.62 165 ALA A N 1
ATOM 1274 C CA . ALA A 1 165 ? 8.522 -11.700 -32.275 1.00 94.62 165 ALA A CA 1
ATOM 1275 C C . ALA A 1 165 ? 9.127 -11.745 -33.689 1.00 94.62 165 ALA A C 1
ATOM 1277 O O . ALA A 1 165 ? 10.248 -12.229 -33.850 1.00 94.62 165 ALA A O 1
ATOM 1278 N N . ALA A 1 166 ? 8.419 -11.212 -34.692 1.00 94.81 166 ALA A N 1
ATOM 1279 C CA . ALA A 1 166 ? 8.891 -11.140 -36.074 1.00 94.81 166 ALA A CA 1
ATOM 1280 C C . ALA A 1 166 ? 9.945 -10.040 -36.308 1.00 94.81 166 ALA A C 1
ATOM 1282 O O . ALA A 1 166 ? 10.726 -10.133 -37.255 1.00 94.81 166 ALA A O 1
ATOM 1283 N N . THR A 1 167 ? 10.007 -9.017 -35.452 1.00 91.50 167 THR A N 1
ATOM 1284 C CA . THR A 1 167 ? 11.037 -7.971 -35.528 1.00 91.50 167 THR A CA 1
ATOM 1285 C C . THR A 1 167 ? 12.402 -8.559 -35.181 1.00 91.50 167 THR A C 1
ATOM 1287 O O . THR A 1 167 ? 12.562 -9.177 -34.134 1.00 91.50 167 THR A O 1
ATOM 1290 N N . SER A 1 168 ? 13.420 -8.374 -36.020 1.00 87.56 168 SER A N 1
ATOM 1291 C CA . SER A 1 168 ? 14.779 -8.848 -35.726 1.00 87.56 168 SER A CA 1
ATOM 1292 C C . SER A 1 168 ? 15.467 -7.996 -34.656 1.00 87.56 168 SER A C 1
ATOM 1294 O O . SER A 1 168 ? 15.341 -6.775 -34.674 1.00 87.56 168 SER A O 1
ATOM 1296 N N . GLY A 1 169 ? 16.258 -8.631 -33.788 1.00 82.94 169 GLY A N 1
ATOM 1297 C CA . GLY A 1 169 ? 17.045 -7.948 -32.756 1.00 82.94 169 GLY A CA 1
ATOM 1298 C C . GLY A 1 169 ? 16.283 -7.658 -31.460 1.00 82.94 169 GLY A C 1
ATOM 1299 O O . GLY A 1 169 ? 15.170 -8.164 -31.242 1.00 82.94 169 GLY A O 1
ATOM 1300 N N . ASP A 1 170 ? 16.930 -6.872 -30.601 1.00 82.38 170 ASP A N 1
ATOM 1301 C CA . ASP A 1 170 ? 16.399 -6.433 -29.313 1.00 82.38 170 ASP A CA 1
ATOM 1302 C C . ASP A 1 170 ? 15.410 -5.280 -29.498 1.00 82.38 170 ASP A C 1
ATOM 1304 O O . ASP A 1 170 ? 15.561 -4.433 -30.378 1.00 82.38 170 ASP A O 1
ATOM 1308 N N . VAL A 1 171 ? 14.364 -5.271 -28.677 1.00 85.19 171 VAL A N 1
ATOM 1309 C CA . VAL A 1 171 ? 13.247 -4.328 -28.780 1.00 85.19 171 VAL A CA 1
ATOM 1310 C C . VAL A 1 171 ? 12.831 -3.863 -27.392 1.00 85.19 171 VAL A C 1
ATOM 1312 O O . VAL A 1 171 ? 12.814 -4.650 -26.445 1.00 85.19 171 VAL A O 1
ATOM 1315 N N . ALA A 1 172 ? 12.461 -2.590 -27.282 1.00 84.69 172 ALA A N 1
ATOM 1316 C CA . ALA A 1 172 ? 11.879 -2.031 -26.071 1.00 84.69 172 ALA A CA 1
ATOM 1317 C C . ALA A 1 172 ? 10.349 -2.071 -26.175 1.00 84.69 172 ALA A C 1
ATOM 1319 O O . ALA A 1 172 ? 9.768 -1.511 -27.104 1.00 84.69 172 ALA A O 1
ATOM 1320 N N . CYS A 1 173 ? 9.691 -2.722 -25.214 1.00 86.50 173 CYS A N 1
ATOM 1321 C CA . CYS A 1 173 ? 8.234 -2.695 -25.095 1.00 86.50 173 CYS A CA 1
ATOM 1322 C C . CYS A 1 173 ? 7.821 -1.806 -23.926 1.00 86.50 173 CYS A C 1
ATOM 1324 O O . CYS A 1 173 ? 8.343 -1.961 -22.819 1.00 86.50 173 CYS A O 1
ATOM 1326 N N . PHE A 1 174 ? 6.824 -0.947 -24.142 1.00 86.19 174 PHE A N 1
ATOM 1327 C CA . PHE A 1 174 ? 6.169 -0.219 -23.055 1.00 86.19 174 PHE A CA 1
ATOM 1328 C C . PHE A 1 174 ? 5.462 -1.203 -22.109 1.00 86.19 174 PHE A C 1
ATOM 1330 O O . PHE A 1 174 ? 5.766 -1.283 -20.920 1.00 86.19 174 PHE A O 1
ATOM 1337 N N . THR A 1 175 ? 4.612 -2.067 -22.668 1.00 89.50 175 THR A N 1
ATOM 1338 C CA . THR A 1 175 ? 4.031 -3.198 -21.942 1.00 89.50 175 THR A CA 1
ATOM 1339 C C . 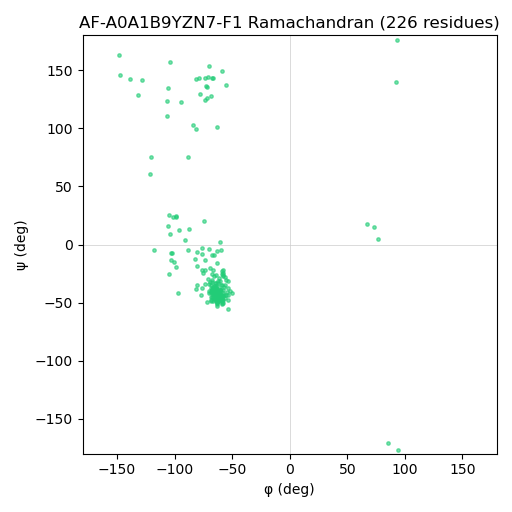THR A 1 175 ? 5.032 -4.351 -21.906 1.00 89.50 175 THR A C 1
ATOM 1341 O O . THR A 1 175 ? 5.150 -5.120 -22.860 1.00 89.50 175 THR A O 1
ATOM 1344 N N . LYS A 1 176 ? 5.756 -4.510 -20.791 1.00 87.44 176 LYS A N 1
ATOM 1345 C CA . LYS A 1 176 ? 6.808 -5.541 -20.642 1.00 87.44 176 LYS A CA 1
ATOM 1346 C C . LYS A 1 176 ? 6.327 -6.967 -20.921 1.00 87.44 176 LYS A C 1
ATOM 1348 O O . LYS A 1 176 ? 7.097 -7.788 -21.419 1.00 87.44 176 LYS A O 1
ATOM 1353 N N . LEU A 1 177 ? 5.050 -7.246 -20.649 1.00 90.12 177 LEU A N 1
ATOM 1354 C CA . LEU A 1 177 ? 4.436 -8.544 -20.925 1.00 90.12 177 LEU A CA 1
ATOM 1355 C C . LEU A 1 177 ? 4.492 -8.916 -22.417 1.00 90.12 177 LEU A C 1
ATOM 1357 O O . LEU A 1 177 ? 4.716 -10.081 -22.726 1.00 90.12 177 LEU A O 1
ATOM 1361 N N . VAL A 1 178 ? 4.382 -7.942 -23.328 1.00 93.69 178 VAL A N 1
ATOM 1362 C CA . VAL A 1 178 ? 4.456 -8.168 -24.782 1.00 93.69 178 VAL A CA 1
ATOM 1363 C C . VAL A 1 178 ? 5.834 -8.696 -25.182 1.00 93.69 178 VAL A C 1
ATOM 1365 O O . VAL A 1 178 ? 5.926 -9.739 -25.819 1.00 93.69 178 VAL A O 1
ATOM 1368 N N . CYS A 1 179 ? 6.915 -8.039 -24.748 1.00 90.31 179 CYS A N 1
ATOM 1369 C CA . CYS A 1 179 ? 8.288 -8.482 -25.025 1.00 90.31 179 CYS A CA 1
ATOM 1370 C C . CYS A 1 179 ? 8.575 -9.863 -24.425 1.00 90.31 179 CYS A C 1
ATOM 1372 O O . CYS A 1 179 ? 9.176 -10.717 -25.082 1.00 90.31 179 CYS A O 1
ATOM 1374 N N . ARG A 1 180 ? 8.101 -10.103 -23.194 1.00 88.44 180 ARG A N 1
ATOM 1375 C CA . ARG A 1 180 ? 8.214 -11.411 -22.541 1.00 88.44 180 ARG A CA 1
ATOM 1376 C C . ARG A 1 180 ? 7.521 -12.496 -23.365 1.00 88.44 180 ARG A C 1
ATOM 1378 O O . ARG A 1 180 ? 8.124 -13.535 -23.622 1.00 88.44 180 ARG A O 1
ATOM 1385 N N . GLN A 1 181 ? 6.290 -12.243 -23.803 1.00 93.12 181 GLN A N 1
ATOM 1386 C CA . GLN A 1 181 ? 5.501 -13.194 -24.583 1.00 93.12 181 GLN A CA 1
ATOM 1387 C C . GLN A 1 181 ? 6.060 -13.403 -25.998 1.00 93.12 181 GLN A C 1
ATOM 1389 O O . GLN A 1 181 ? 6.016 -14.512 -26.521 1.00 93.12 181 GLN A O 1
ATOM 1394 N N . ALA A 1 182 ? 6.664 -12.370 -26.588 1.00 92.62 182 ALA A N 1
ATOM 1395 C CA . ALA A 1 182 ? 7.386 -12.434 -27.858 1.00 92.62 182 ALA A CA 1
ATOM 1396 C C . ALA A 1 182 ? 8.718 -13.208 -27.766 1.00 92.62 182 ALA A C 1
ATOM 1398 O O . ALA A 1 182 ? 9.415 -13.371 -28.768 1.00 92.62 182 ALA A O 1
ATOM 1399 N N . GLY A 1 183 ? 9.110 -13.659 -26.568 1.00 88.69 183 GLY A N 1
ATOM 1400 C CA . GLY A 1 183 ? 10.348 -14.397 -26.332 1.00 88.69 183 GLY A CA 1
ATOM 1401 C C . GLY A 1 183 ? 11.614 -13.542 -26.403 1.00 88.69 183 GLY A C 1
ATOM 1402 O O . GLY A 1 183 ? 12.708 -14.107 -26.492 1.00 88.69 183 GLY A O 1
ATOM 1403 N N . LYS A 1 184 ? 11.479 -12.211 -26.360 1.00 84.12 184 LYS A N 1
ATOM 1404 C CA . LYS A 1 184 ? 12.597 -11.264 -26.400 1.00 84.12 184 LYS A CA 1
ATOM 1405 C C . LYS A 1 184 ? 13.391 -11.301 -25.089 1.00 84.12 184 LYS A C 1
ATOM 1407 O O . LYS A 1 184 ? 12.796 -11.501 -24.026 1.00 84.12 184 LYS A O 1
ATOM 1412 N N . PRO A 1 185 ? 14.725 -11.147 -25.137 1.00 78.44 185 PRO A N 1
ATOM 1413 C CA . PRO A 1 185 ? 15.538 -11.114 -23.930 1.00 78.44 185 PRO A CA 1
ATOM 1414 C C . PRO A 1 185 ? 15.236 -9.856 -23.109 1.00 78.44 185 PRO A C 1
ATOM 1416 O O . PRO A 1 185 ? 15.025 -8.774 -23.652 1.00 78.44 185 PRO A O 1
ATOM 1419 N N . PHE A 1 186 ? 15.251 -9.993 -21.783 1.00 74.56 186 PHE A N 1
ATOM 1420 C CA . PHE A 1 186 ? 15.213 -8.855 -20.867 1.00 74.56 186 PHE A CA 1
ATOM 1421 C C . PHE A 1 186 ? 16.653 -8.394 -20.611 1.00 74.56 186 PHE A C 1
ATOM 1423 O O . PHE A 1 186 ? 17.255 -8.751 -19.602 1.00 74.56 186 PHE A O 1
ATOM 1430 N N . ALA A 1 187 ? 17.236 -7.710 -21.598 1.00 73.62 187 ALA A N 1
ATOM 1431 C CA . ALA A 1 187 ? 18.645 -7.312 -21.572 1.00 73.62 187 ALA A CA 1
ATOM 1432 C C . ALA A 1 187 ? 18.914 -6.163 -20.588 1.00 73.62 187 ALA A C 1
ATOM 1434 O O . ALA A 1 187 ? 19.967 -6.122 -19.958 1.00 73.62 187 ALA A O 1
ATOM 1435 N N . VAL A 1 188 ? 17.950 -5.250 -20.437 1.00 75.06 188 VAL A N 1
ATOM 1436 C CA . VAL A 1 188 ? 18.061 -4.076 -19.567 1.00 75.06 188 VAL A CA 1
ATOM 1437 C C . VAL A 1 188 ? 16.820 -3.958 -18.697 1.00 75.06 188 VAL A C 1
ATOM 1439 O O . VAL A 1 188 ? 15.697 -3.948 -19.198 1.00 75.06 188 VAL A O 1
ATOM 1442 N N . ASP A 1 189 ? 17.044 -3.826 -17.392 1.00 77.94 189 ASP A N 1
ATOM 1443 C CA . ASP A 1 189 ? 16.027 -3.365 -16.455 1.00 77.94 189 ASP A CA 1
ATOM 1444 C C . ASP A 1 189 ? 16.005 -1.836 -16.463 1.00 77.94 189 ASP A C 1
ATOM 1446 O O . ASP A 1 189 ? 16.884 -1.193 -15.891 1.00 77.94 189 ASP A O 1
ATOM 1450 N N . GLU A 1 190 ? 15.009 -1.259 -17.133 1.00 80.50 190 GLU A N 1
ATOM 1451 C CA . GLU A 1 190 ? 14.831 0.193 -17.228 1.00 80.50 190 GLU A CA 1
ATOM 1452 C C . GLU A 1 190 ? 14.789 0.859 -15.854 1.00 80.50 190 GLU A C 1
ATOM 1454 O O . GLU A 1 190 ? 15.441 1.879 -15.666 1.00 80.50 190 GLU A O 1
ATOM 1459 N N . PHE A 1 191 ? 14.121 0.252 -14.868 1.00 83.06 191 PHE A N 1
ATOM 1460 C CA . PHE A 1 191 ? 14.029 0.846 -13.537 1.00 83.06 191 PHE A CA 1
ATOM 1461 C C . PHE A 1 191 ? 15.412 0.951 -12.889 1.00 83.06 191 PHE A C 1
ATOM 1463 O O . PHE A 1 191 ? 15.823 2.019 -12.447 1.00 83.06 191 PHE A O 1
ATOM 1470 N N . LYS A 1 192 ? 16.170 -0.148 -12.867 1.00 83.19 192 LYS A N 1
ATOM 1471 C CA . LYS A 1 192 ? 17.527 -0.169 -12.305 1.00 83.19 192 LYS A CA 1
ATOM 1472 C C . LYS A 1 192 ? 18.466 0.786 -13.035 1.00 83.19 192 LYS A C 1
ATOM 1474 O O . LYS A 1 192 ? 19.273 1.462 -12.403 1.00 83.19 192 LYS A O 1
ATOM 1479 N N . THR A 1 193 ? 18.381 0.812 -14.357 1.00 85.69 193 THR A N 1
ATOM 1480 C CA . THR A 1 193 ? 19.177 1.685 -15.215 1.00 85.69 193 THR A CA 1
ATOM 1481 C C . THR A 1 193 ? 18.888 3.157 -14.928 1.00 85.69 193 THR A C 1
ATOM 1483 O O . THR A 1 193 ? 19.828 3.926 -14.722 1.00 85.69 193 THR A O 1
ATOM 1486 N N . ASP A 1 194 ? 17.615 3.533 -14.815 1.00 87.44 194 ASP A N 1
ATOM 1487 C CA . ASP A 1 194 ? 17.200 4.891 -14.460 1.00 87.44 194 ASP A CA 1
ATOM 1488 C C . ASP A 1 194 ? 17.721 5.287 -13.073 1.00 87.44 194 ASP A C 1
ATOM 1490 O O . ASP A 1 194 ? 18.273 6.374 -12.906 1.00 87.44 194 ASP A O 1
ATOM 1494 N N . GLU A 1 195 ? 17.648 4.389 -12.087 1.00 89.62 195 GLU A N 1
ATOM 1495 C CA . GLU A 1 195 ? 18.191 4.635 -10.746 1.00 89.62 195 GLU A CA 1
ATOM 1496 C C . GLU A 1 195 ? 19.720 4.788 -10.745 1.00 89.62 195 GLU A C 1
ATOM 1498 O O . GLU A 1 195 ? 20.269 5.639 -10.037 1.00 89.62 195 GLU A O 1
ATOM 1503 N N . LEU A 1 196 ? 20.440 3.992 -11.541 1.00 88.56 196 LEU A N 1
ATOM 1504 C CA . LEU A 1 196 ? 21.893 4.113 -11.680 1.00 88.56 196 LEU A CA 1
ATOM 1505 C C . LEU A 1 196 ? 22.285 5.472 -12.272 1.00 88.56 196 LEU A C 1
ATOM 1507 O O . LEU A 1 196 ? 23.246 6.080 -11.795 1.00 88.56 196 LEU A O 1
ATOM 1511 N N . VAL A 1 197 ? 21.542 5.968 -13.265 1.00 90.06 197 VAL A N 1
ATOM 1512 C CA . VAL A 1 197 ? 21.767 7.303 -13.847 1.00 90.06 197 VAL A CA 1
ATOM 1513 C C . VAL A 1 197 ? 21.406 8.391 -12.845 1.00 90.06 197 VAL A C 1
ATOM 1515 O O . VAL A 1 197 ? 22.214 9.284 -12.592 1.00 90.06 197 VAL A O 1
ATOM 1518 N N . ALA A 1 198 ? 20.231 8.302 -12.220 1.00 89.12 198 ALA A N 1
ATOM 1519 C CA . ALA A 1 198 ? 19.737 9.290 -11.262 1.00 89.12 198 ALA A CA 1
ATOM 1520 C C . ALA A 1 198 ? 20.651 9.432 -10.034 1.00 89.12 198 ALA A C 1
ATOM 1522 O O . ALA A 1 198 ? 20.784 10.519 -9.472 1.00 89.12 198 ALA A O 1
ATOM 1523 N N . THR A 1 199 ? 21.316 8.348 -9.629 1.00 89.88 199 THR A N 1
ATOM 1524 C CA . THR A 1 199 ? 22.276 8.340 -8.514 1.00 89.88 199 THR A CA 1
ATOM 1525 C C . THR A 1 199 ? 23.725 8.607 -8.939 1.00 89.88 199 THR A C 1
ATOM 1527 O O . THR A 1 199 ? 24.622 8.561 -8.094 1.00 89.88 199 THR A O 1
ATOM 1530 N N . GLY A 1 200 ? 23.975 8.887 -10.225 1.00 89.81 200 GLY A N 1
ATOM 1531 C CA . GLY A 1 200 ? 25.307 9.170 -10.773 1.00 89.81 200 GLY A CA 1
ATOM 1532 C C . GLY A 1 200 ? 26.262 7.971 -10.760 1.00 89.81 200 GLY A C 1
ATOM 1533 O O . GLY A 1 200 ? 27.476 8.143 -10.834 1.00 89.81 200 GLY A O 1
ATOM 1534 N N . ARG A 1 201 ? 25.733 6.751 -10.624 1.00 87.50 201 ARG A N 1
ATOM 1535 C CA . ARG A 1 201 ? 26.506 5.499 -10.619 1.00 87.50 201 ARG A CA 1
ATOM 1536 C C . ARG A 1 201 ? 26.864 5.022 -12.022 1.00 87.50 201 ARG A C 1
ATOM 1538 O O . ARG A 1 201 ? 27.768 4.205 -12.162 1.00 87.50 201 ARG A O 1
ATOM 1545 N N . THR A 1 202 ? 26.162 5.518 -13.035 1.00 87.50 202 THR A N 1
ATOM 1546 C CA . THR A 1 202 ? 26.447 5.282 -14.450 1.00 87.50 202 THR A CA 1
ATOM 1547 C C . THR A 1 202 ? 26.033 6.502 -15.269 1.00 87.50 202 THR A C 1
ATOM 1549 O O . THR A 1 202 ? 25.266 7.341 -14.790 1.00 87.50 202 THR A O 1
ATOM 1552 N N . THR A 1 203 ? 26.524 6.613 -16.498 1.00 86.19 203 THR A N 1
ATOM 1553 C CA . THR A 1 203 ? 26.051 7.609 -17.460 1.00 86.19 203 THR A CA 1
ATOM 1554 C C . THR A 1 203 ? 25.145 6.960 -18.510 1.00 86.19 203 THR A C 1
ATOM 1556 O O . THR A 1 203 ? 25.270 5.765 -18.784 1.00 86.19 203 THR A O 1
ATOM 1559 N N . PRO A 1 204 ? 24.260 7.728 -19.171 1.00 82.12 204 PRO A N 1
ATOM 1560 C CA . PRO A 1 204 ? 23.482 7.212 -20.297 1.00 82.12 204 PRO A CA 1
ATOM 1561 C C . PRO A 1 204 ? 24.345 6.578 -21.401 1.00 82.12 204 PRO A C 1
ATOM 1563 O O . PRO A 1 204 ? 23.917 5.621 -22.040 1.00 82.12 204 PRO A O 1
ATOM 1566 N N . ALA A 1 205 ? 25.572 7.072 -21.604 1.00 81.62 205 ALA A N 1
ATOM 1567 C CA . ALA A 1 205 ? 26.505 6.515 -22.581 1.00 81.62 205 ALA A CA 1
ATOM 1568 C C . ALA A 1 205 ? 26.983 5.102 -22.199 1.00 81.62 205 ALA A C 1
ATOM 1570 O O . ALA A 1 205 ? 27.081 4.233 -23.064 1.00 81.62 205 ALA A O 1
ATOM 1571 N N . ASP A 1 206 ? 27.211 4.850 -20.908 1.00 80.69 206 ASP A N 1
ATOM 1572 C CA . ASP A 1 206 ? 27.638 3.539 -20.404 1.00 80.69 206 ASP A CA 1
ATOM 1573 C C . ASP A 1 206 ? 26.537 2.479 -20.569 1.00 80.69 206 ASP A C 1
ATOM 1575 O O . ASP A 1 206 ? 26.812 1.312 -20.834 1.00 80.69 206 ASP A O 1
ATOM 1579 N N . ILE A 1 207 ? 25.271 2.889 -20.475 1.00 74.62 207 ILE A N 1
ATOM 1580 C CA . ILE A 1 207 ? 24.108 2.007 -20.648 1.00 74.62 207 ILE A CA 1
ATOM 1581 C C . ILE A 1 207 ? 23.954 1.568 -22.100 1.00 74.62 207 ILE A C 1
ATOM 1583 O O . ILE A 1 207 ? 23.669 0.403 -22.366 1.00 74.62 207 ILE A O 1
ATOM 1587 N N . VAL A 1 208 ? 24.184 2.482 -23.045 1.00 71.50 208 VAL A N 1
ATOM 1588 C CA . VAL A 1 208 ? 24.199 2.146 -24.476 1.00 71.50 208 VAL A CA 1
ATOM 1589 C C . VAL A 1 208 ? 25.321 1.150 -24.783 1.00 71.50 208 VAL A C 1
ATOM 1591 O O . VAL A 1 208 ? 25.159 0.292 -25.643 1.00 71.50 208 VAL A O 1
ATOM 1594 N N . ALA A 1 209 ? 26.439 1.199 -24.055 1.00 65.56 209 ALA A N 1
ATOM 1595 C CA . ALA A 1 209 ? 27.496 0.202 -24.193 1.00 65.56 209 ALA A CA 1
ATOM 1596 C C . ALA A 1 209 ? 27.098 -1.179 -23.629 1.00 65.56 209 ALA A C 1
ATOM 1598 O O . ALA A 1 209 ? 27.546 -2.1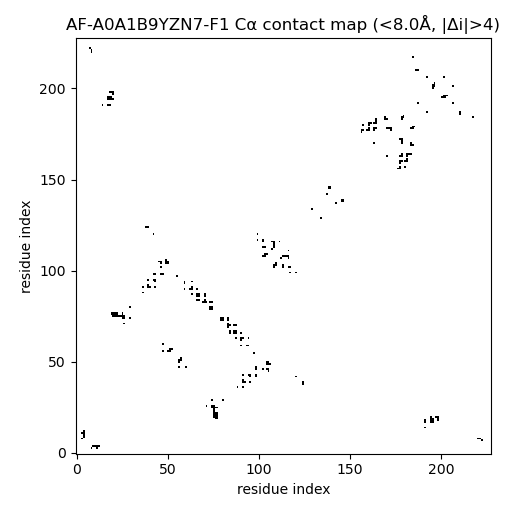94 -24.159 1.00 65.56 209 ALA A O 1
ATOM 1599 N N . LEU A 1 210 ? 26.228 -1.235 -22.610 1.00 63.03 210 LEU A N 1
ATOM 1600 C CA . LEU A 1 210 ? 25.690 -2.480 -22.036 1.00 63.03 210 LEU A CA 1
ATOM 1601 C C . LEU A 1 210 ? 24.648 -3.170 -22.936 1.00 63.03 210 LEU A C 1
ATOM 1603 O O . LEU A 1 210 ? 24.441 -4.374 -22.804 1.00 63.03 210 LEU A O 1
ATOM 1607 N N . THR A 1 211 ? 24.004 -2.440 -23.851 1.00 61.78 211 THR A N 1
ATOM 1608 C CA . THR A 1 211 ? 23.066 -3.002 -24.842 1.00 61.78 211 THR A CA 1
ATOM 1609 C C . THR A 1 211 ? 23.743 -3.459 -26.132 1.00 61.78 211 THR A C 1
ATOM 1611 O O . THR A 1 211 ? 23.089 -4.048 -26.993 1.00 61.78 211 THR A O 1
ATOM 1614 N N . LEU A 1 212 ? 25.054 -3.234 -26.279 1.00 50.31 212 LEU A N 1
ATOM 1615 C CA . LEU A 1 212 ? 25.827 -3.817 -27.370 1.00 50.31 212 LEU A CA 1
ATOM 1616 C C . LEU A 1 212 ? 26.022 -5.320 -27.104 1.00 50.31 212 LEU A C 1
ATOM 1618 O O . LEU A 1 212 ? 26.331 -5.712 -25.976 1.00 50.31 212 LEU A O 1
ATOM 1622 N N . PRO A 1 213 ? 25.862 -6.186 -28.121 1.00 44.94 213 PRO A N 1
ATOM 1623 C CA . PRO A 1 213 ? 25.856 -7.632 -27.937 1.00 44.94 213 PRO A CA 1
ATOM 1624 C C . PRO A 1 213 ? 27.214 -8.112 -27.416 1.00 44.94 213 PRO A C 1
ATOM 1626 O O . PRO A 1 213 ? 28.172 -8.267 -28.172 1.00 44.94 213 PRO A O 1
ATOM 1629 N N . THR A 1 214 ? 27.296 -8.374 -26.114 1.00 39.81 214 THR A N 1
ATOM 1630 C CA . THR A 1 214 ? 28.500 -8.880 -25.451 1.00 39.81 214 THR A CA 1
ATOM 1631 C C . THR A 1 214 ? 28.213 -10.226 -24.783 1.00 39.81 214 THR A C 1
ATOM 1633 O O . THR A 1 214 ? 28.124 -10.365 -23.572 1.00 39.81 214 THR A O 1
ATOM 1636 N N . GLY A 1 215 ? 28.127 -11.277 -25.603 1.00 39.69 215 GLY A N 1
ATOM 1637 C CA . GLY A 1 215 ? 28.445 -12.634 -25.147 1.00 39.69 215 GLY A CA 1
ATOM 1638 C C . GLY A 1 215 ? 27.299 -13.535 -24.638 1.00 39.69 215 GLY A C 1
ATOM 1639 O O . GLY A 1 215 ? 26.118 -13.219 -24.753 1.00 39.69 215 GLY A O 1
ATOM 1640 N N . PRO A 1 216 ? 27.644 -14.754 -24.170 1.00 35.62 216 PRO A N 1
ATOM 1641 C CA . PRO A 1 216 ? 26.795 -15.952 -24.230 1.00 35.62 216 PRO A CA 1
ATOM 1642 C C . PRO A 1 216 ? 25.814 -16.156 -23.054 1.00 35.62 216 PRO A C 1
ATOM 1644 O O . PRO A 1 216 ? 25.245 -17.245 -22.929 1.00 35.62 216 PRO A O 1
ATOM 1647 N N . GLU A 1 217 ? 25.575 -15.150 -22.206 1.00 42.91 217 GLU A N 1
ATOM 1648 C CA . GLU A 1 217 ? 24.778 -15.276 -20.965 1.00 42.91 217 GLU A CA 1
ATOM 1649 C C . GLU A 1 217 ? 23.284 -15.584 -21.174 1.00 42.91 217 GLU A C 1
ATOM 1651 O O . GLU A 1 217 ? 22.592 -16.002 -20.246 1.00 42.91 217 GLU A O 1
ATOM 1656 N N . ALA A 1 218 ? 22.789 -15.528 -22.412 1.00 43.84 218 ALA A N 1
ATOM 1657 C CA . ALA A 1 218 ? 21.420 -15.911 -22.759 1.00 43.84 218 ALA A CA 1
ATOM 1658 C C . ALA A 1 218 ? 21.073 -17.403 -22.504 1.00 43.84 218 ALA A C 1
ATOM 1660 O O . ALA A 1 218 ? 19.923 -17.805 -22.703 1.00 43.84 218 ALA A O 1
ATOM 1661 N N . ARG A 1 219 ? 22.030 -18.264 -22.109 1.00 40.81 219 ARG A N 1
ATOM 1662 C CA . ARG A 1 219 ? 21.844 -19.733 -22.106 1.00 40.81 219 ARG A CA 1
ATOM 1663 C C . ARG A 1 219 ? 21.582 -20.408 -20.755 1.00 40.81 219 ARG A C 1
ATOM 1665 O O . ARG A 1 219 ? 21.164 -21.563 -20.789 1.00 40.81 219 ARG A O 1
ATOM 1672 N N . THR A 1 220 ? 21.776 -19.763 -19.603 1.00 39.59 220 THR A N 1
ATOM 1673 C CA . THR A 1 220 ? 21.840 -20.483 -18.303 1.00 39.59 220 THR A CA 1
ATOM 1674 C C . THR A 1 220 ? 20.762 -20.128 -17.276 1.00 39.59 220 THR A C 1
ATOM 1676 O O . THR A 1 220 ? 20.670 -20.790 -16.244 1.00 39.59 220 THR A O 1
ATOM 1679 N N . SER A 1 221 ? 19.893 -19.148 -17.537 1.00 38.75 221 SER A N 1
ATOM 1680 C CA . SER A 1 221 ? 18.785 -18.843 -16.624 1.00 38.75 221 SER A CA 1
ATOM 1681 C C . SER A 1 221 ? 17.686 -19.915 -16.699 1.00 38.75 221 SER A C 1
ATOM 1683 O O . SER A 1 221 ? 17.094 -20.151 -17.755 1.00 38.75 221 SER A O 1
ATOM 1685 N N . PHE A 1 222 ? 17.347 -20.513 -15.551 1.00 41.06 222 PHE A N 1
ATOM 1686 C CA . PHE A 1 222 ? 16.198 -21.415 -15.351 1.00 41.06 222 PHE A CA 1
ATOM 1687 C C . PHE A 1 222 ? 14.826 -20.757 -15.642 1.00 41.06 222 PHE A C 1
ATOM 1689 O O . PHE A 1 222 ? 13.794 -21.420 -15.566 1.00 41.06 222 PHE A O 1
ATOM 1696 N N . SER A 1 223 ? 14.787 -19.487 -16.070 1.00 41.91 223 SER A N 1
ATOM 1697 C CA . SER A 1 223 ? 13.580 -18.783 -16.538 1.00 41.91 223 SER A CA 1
ATOM 1698 C C . SER A 1 223 ? 12.886 -19.422 -17.755 1.00 41.91 223 SER A C 1
ATOM 1700 O O . SER A 1 223 ? 11.791 -18.996 -18.125 1.00 41.91 223 SER A O 1
ATOM 1702 N N . ARG A 1 224 ? 13.449 -20.487 -18.352 1.00 40.53 224 ARG A N 1
ATOM 1703 C CA . ARG A 1 224 ? 12.745 -21.336 -19.335 1.00 40.53 224 ARG A CA 1
ATOM 1704 C C . ARG A 1 224 ? 11.462 -21.979 -18.794 1.00 40.53 224 ARG A C 1
ATOM 1706 O O . ARG A 1 224 ? 10.598 -22.287 -19.604 1.00 40.53 224 ARG A O 1
ATOM 1713 N N . TRP A 1 225 ? 11.303 -22.131 -17.476 1.00 38.53 225 TRP A N 1
ATOM 1714 C CA . TRP A 1 225 ? 10.112 -22.750 -16.869 1.00 38.53 225 TRP A CA 1
ATOM 1715 C C . TRP A 1 225 ? 8.807 -21.952 -17.022 1.00 38.53 225 TRP A C 1
ATOM 1717 O O . TRP A 1 225 ? 7.746 -22.485 -16.735 1.00 38.53 225 TRP A O 1
ATOM 1727 N N . TRP A 1 226 ? 8.860 -20.707 -17.506 1.00 38.09 226 TRP A N 1
ATOM 1728 C CA . TRP A 1 226 ? 7.667 -19.885 -17.754 1.00 38.09 226 TRP A CA 1
ATOM 1729 C C . TRP A 1 226 ? 7.318 -19.741 -19.246 1.00 38.09 226 TRP A C 1
ATOM 1731 O O . TRP A 1 226 ? 6.593 -18.818 -19.609 1.00 38.09 226 TRP A O 1
ATOM 1741 N N . ARG A 1 227 ? 7.878 -20.592 -20.122 1.00 39.88 227 ARG A N 1
ATOM 1742 C CA . ARG A 1 227 ? 7.574 -20.641 -21.571 1.00 39.88 227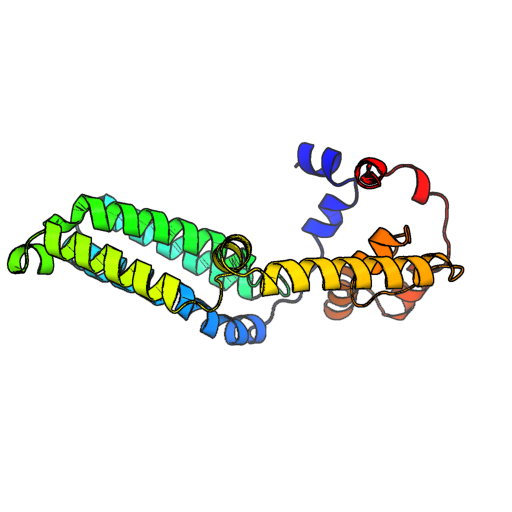 ARG A CA 1
ATOM 1743 C C . ARG A 1 227 ? 6.566 -21.743 -21.944 1.00 39.88 227 ARG A C 1
ATOM 1745 O O . ARG A 1 227 ? 6.580 -22.207 -23.082 1.00 39.88 227 ARG A O 1
ATOM 1752 N N . SER A 1 228 ? 5.734 -22.172 -20.999 1.00 33.31 228 SER A N 1
ATOM 1753 C CA . SER A 1 228 ? 4.633 -23.121 -21.210 1.00 33.31 228 SER A CA 1
ATOM 1754 C C . SER A 1 228 ? 3.344 -22.550 -20.656 1.00 33.31 228 SER A C 1
ATOM 1756 O O . SER A 1 228 ? 3.385 -22.182 -19.459 1.00 33.31 228 SER A O 1
#

Sequence (228 aa):
MAACVIVFGTNFIPDLLAPRQFAWSNVLTQIGYLQWSALALVIWAAWAFFDRGSQAAKFTALHIGLALATCILQWFGHGVFGNAKLDLILALAIGLGLTFNRMEASWLAARLGVNRCRDAMIVALLLRLFLSDRQETALLLLSPEFRASLHASELNVMTEARAVAATSGDVACFTKLVCRQAGKPFAVDEFKTDELVATGRTTPADIVALTLPTGPEARTSFSRWWRS

Mean predicted aligned error: 8.31 Å

Secondary structure (DSSP, 8-state):
-HHHHHHH-TTHHHHHT----B-HHHHHHHHGGGHHHHHHHHHHHHHHHHTTTSHHHHHHHHHHHHHHHHHHHHHTBTT-TTGGGHHHHHHHHHHHHHHHHTGGGSHHHHHH-HHHHHHHHHHHHHHHHHTSS--HHHHHHH-HHHHHHHHHHHHHHHHHHHHHHHS-S----SSHHHHHHTT------HHHHHHHHHTTSS-HHHHHHHTS---SGGG--GGGGG--

Foldseek 3Di:
DVVCCVVVHPCSVVVVVQFWQFDPVLLVVQPVVCVLCVLLVVLLVQQLVLVVVDPLSVVLCVQLVVLVVQLSVCSRTPPCRVVSCPSNVVSSVSSVVVCLVPVVSGPVCVPPNSVVSNVVSVVVVVVSVVVDPPCLVVCCVPPPVSVVVVVVVVVVLLVLLCVVLPDPDADDDPPVSSCVNVVHDPQDDPVSVVRCCVVVVDPPVVVVVSRPDDDDVVPDDPVVVPND

pLDDT: mean 86.42, std 14.89, range [33.31, 98.31]

Nearest PDB structures (foldseek):
  3g6b-assembly1_B  TM=2.440E-01  e=6.908E+00  Thermotoga maritima

Radius of gyration: 24.09 Å; Cα contacts (8 Å, |Δi|>4): 169; chains: 1; bounding box: 53×38×66 Å

Solvent-accessible surface area (backbone atoms only — not comparable to full-atom values): 12972 Å² total; per-residue (Å²): 106,73,66,51,34,71,76,67,32,82,60,42,59,61,62,74,65,48,69,67,49,71,39,69,66,47,37,64,72,45,55,73,62,50,63,82,49,43,65,55,50,50,58,28,49,60,34,32,67,58,34,51,87,39,69,68,31,47,50,39,50,51,47,35,50,51,22,44,52,50,22,56,62,39,21,26,33,66,96,34,64,77,66,31,43,50,55,30,52,53,34,40,52,54,32,41,54,50,37,60,75,52,33,70,54,21,72,62,19,75,73,67,34,45,66,54,50,47,49,50,50,50,50,53,52,49,50,50,56,67,74,38,96,76,47,63,71,56,36,59,75,72,31,69,66,54,46,50,50,50,51,52,50,52,52,50,42,53,52,52,9,55,56,56,47,70,47,83,78,89,80,90,52,92,58,56,66,29,36,55,71,29,67,50,79,85,85,70,59,65,68,60,50,50,25,30,41,76,63,68,76,42,52,76,69,57,53,58,58,68,72,46,94,79,74,80,74,90,73,75,69,74,71,65,77,74,78,118